Protein AF-A0A969FRZ7-F1 (afdb_monomer_lite)

Secondary structure (DSSP, 8-state):
-EEEETTEEEEE-EE-STT--EEE-TTTS-SHHHHTTEEEEET-B-SBTTBS--B-SEEEE-EEEEEEETTTTEEEEEE--TT--HHHHH--PPBPSSPPPTT-BEEEEE-GGG-S-EEE-B---TTS-SB-BEEEEEEPPTT--SSPEEEE-----TT-TTPEEEETTT-SEEEEEEE-SSSEEEEEHHHHHHHHHTSSSPPPTTTBTPPPPPPPS-EEEEEETTEEEEE-PPPTTEEEEEEEEESSBTTBS-EEEEEESSSEEEE-SPPTT---EEEEEEEES--

Radius of gyration: 23.15 Å; chains: 1; bounding box: 44×52×64 Å

Sequence (287 aa):
MRLIKNGAAHCTGWLASCENHIITNQHCVGSQAELEQIEFQFEFKRPGCGTGTASVELQLQGGTLLDVDAGLDYALIMPALAGHDPQATYGFMQLETRLPDVGELMYIPGHPSGDPKRLSIESTDPNDPGLCDVHSVSEPACTGGPVPDVGYFCDTEGGSSGSPVLSYQTHKVIALHHCAACPNRGVPIVDVLASIEGSPNPLPACSTCAQAPIPQDLVASTPGDNRIFLDWSPVAGAVSYRIYRSSQSCTSGMEFVGTSNTPTYIDDTVAGGITYHYVVTSISALR

pLDDT: mean 91.84, std 8.82, range [40.97, 98.88]

Structure (mmCIF, N/CA/C/O backbone):
data_AF-A0A969FRZ7-F1
#
_entry.id   AF-A0A969FRZ7-F1
#
loop_
_atom_site.group_PDB
_atom_site.id
_atom_site.type_symbol
_atom_site.label_atom_id
_atom_site.label_alt_id
_atom_site.label_comp_id
_atom_site.label_asym_id
_atom_site.label_entity_id
_atom_site.label_seq_id
_atom_site.pdbx_PDB_ins_code
_atom_site.Cartn_x
_atom_site.Cartn_y
_atom_site.Cartn_z
_atom_site.occupancy
_atom_site.B_iso_or_equiv
_atom_site.auth_seq_id
_atom_site.auth_comp_id
_atom_site.auth_asym_id
_atom_site.auth_atom_id
_atom_site.pdbx_PDB_model_num
ATOM 1 N N . MET A 1 1 ? -8.825 3.603 4.386 1.00 96.56 1 MET A N 1
ATOM 2 C CA . MET A 1 1 ? -10.069 3.373 5.150 1.00 96.56 1 MET A CA 1
ATOM 3 C C . MET A 1 1 ? -9.841 3.824 6.582 1.00 96.56 1 MET A C 1
ATOM 5 O O . MET A 1 1 ? -8.700 3.771 7.037 1.00 96.56 1 MET A O 1
ATOM 9 N N . ARG A 1 2 ? -10.890 4.275 7.273 1.00 97.88 2 ARG A N 1
ATOM 10 C CA . ARG A 1 2 ? -10.810 4.685 8.682 1.00 97.88 2 ARG A CA 1
ATOM 11 C C . ARG A 1 2 ? -11.083 3.480 9.573 1.00 97.88 2 ARG A C 1
ATOM 13 O O . ARG A 1 2 ? -12.049 2.766 9.322 1.00 97.88 2 ARG A O 1
ATOM 20 N N . LEU A 1 3 ? -10.265 3.273 10.600 1.00 98.19 3 LEU A N 1
ATOM 21 C CA . LEU A 1 3 ? -10.494 2.257 11.627 1.00 98.19 3 LEU A CA 1
ATOM 22 C C . LEU A 1 3 ? -11.149 2.913 12.840 1.00 98.19 3 LEU A C 1
ATOM 24 O O . LEU A 1 3 ? -10.635 3.891 13.394 1.00 98.19 3 LEU A O 1
ATOM 28 N N . ILE A 1 4 ? -12.272 2.345 13.261 1.00 97.75 4 ILE A N 1
ATOM 29 C CA . ILE A 1 4 ? -12.968 2.692 14.497 1.00 97.75 4 ILE A CA 1
ATOM 30 C C . ILE A 1 4 ? -12.789 1.531 15.474 1.00 97.75 4 ILE A C 1
ATOM 32 O O . ILE A 1 4 ? -13.113 0.399 15.135 1.00 97.75 4 ILE A O 1
ATOM 36 N N . LYS A 1 5 ? -12.306 1.799 16.689 1.00 96.19 5 LYS A N 1
ATOM 37 C CA . LYS A 1 5 ? -12.167 0.807 17.766 1.00 96.19 5 LYS A CA 1
ATOM 38 C C . LYS A 1 5 ? -13.146 1.161 18.874 1.00 96.19 5 LYS A C 1
ATOM 40 O O . LYS A 1 5 ? -13.098 2.274 19.395 1.00 96.19 5 LYS A O 1
ATOM 45 N N . ASN A 1 6 ? -14.051 0.248 19.229 1.00 92.19 6 ASN A N 1
ATOM 46 C CA . ASN A 1 6 ? -15.077 0.489 20.260 1.00 92.19 6 ASN A CA 1
ATOM 47 C C . ASN A 1 6 ? -15.900 1.779 20.034 1.00 92.19 6 ASN A C 1
ATOM 49 O O . ASN A 1 6 ? -16.209 2.508 20.976 1.00 92.19 6 ASN A O 1
ATOM 53 N N . GLY A 1 7 ? -16.220 2.099 18.776 1.00 87.06 7 GLY A N 1
ATOM 54 C CA . GLY A 1 7 ? -16.990 3.297 18.418 1.00 87.06 7 GLY A CA 1
ATOM 55 C C . GLY A 1 7 ? -16.203 4.617 18.413 1.00 87.06 7 GLY A C 1
ATOM 56 O O . GLY A 1 7 ? -16.781 5.652 18.087 1.00 87.06 7 GLY A O 1
ATOM 57 N N . ALA A 1 8 ? -14.902 4.603 18.720 1.00 91.38 8 ALA A N 1
ATOM 58 C CA . ALA A 1 8 ? -14.029 5.774 18.651 1.00 91.38 8 ALA A CA 1
ATOM 59 C C . ALA A 1 8 ? -13.055 5.681 17.469 1.00 91.38 8 ALA A C 1
ATOM 61 O O . ALA A 1 8 ? -12.557 4.601 17.145 1.00 91.38 8 ALA A O 1
ATOM 62 N N . ALA A 1 9 ? -12.766 6.815 16.826 1.00 88.88 9 ALA A N 1
ATOM 63 C CA . ALA A 1 9 ? -11.767 6.848 15.766 1.00 88.88 9 ALA A CA 1
ATOM 64 C C . ALA A 1 9 ? -10.386 6.478 16.311 1.00 88.88 9 ALA A C 1
ATOM 66 O O . ALA A 1 9 ? -9.995 6.951 17.378 1.00 88.88 9 ALA A O 1
ATOM 67 N N . HIS A 1 10 ? -9.685 5.601 15.592 1.00 92.25 10 HIS A N 1
ATOM 68 C CA . HIS A 1 10 ? -8.483 4.959 16.106 1.00 92.25 10 HIS A CA 1
ATOM 69 C C . HIS A 1 10 ? -7.284 5.123 15.175 1.00 92.25 10 HIS A C 1
ATOM 71 O O . HIS A 1 10 ? -6.303 5.742 15.573 1.00 92.25 10 HIS A O 1
ATOM 77 N N . CYS A 1 11 ? -7.374 4.599 13.951 1.00 97.44 11 CYS A N 1
ATOM 78 C CA . CYS A 1 11 ? -6.255 4.518 13.011 1.00 97.44 11 CYS A CA 1
ATOM 79 C C . CYS A 1 11 ? -6.726 4.570 11.550 1.00 97.44 11 CYS A C 1
ATOM 81 O O . CYS A 1 11 ? -7.919 4.705 11.252 1.00 97.44 11 CYS A O 1
ATOM 83 N N . THR A 1 12 ? -5.782 4.415 10.631 1.00 98.44 12 THR A N 1
ATOM 84 C CA . THR A 1 12 ? -5.987 4.250 9.195 1.00 98.44 12 THR A CA 1
ATOM 85 C C . THR A 1 12 ? -5.524 2.859 8.761 1.00 98.44 12 THR A C 1
ATOM 87 O O . THR A 1 12 ? -4.574 2.316 9.302 1.00 98.44 12 THR A O 1
ATOM 90 N N . GLY A 1 13 ? -6.188 2.285 7.761 1.00 98.25 13 GLY A N 1
ATOM 91 C CA . GLY A 1 13 ? -5.741 1.068 7.082 1.00 98.25 13 GLY A CA 1
ATOM 92 C C . GLY A 1 13 ? -6.044 1.134 5.590 1.00 98.25 13 GLY A C 1
ATOM 93 O O . GLY A 1 13 ? -6.704 2.069 5.115 1.00 98.25 13 GLY A O 1
ATOM 94 N N . TRP A 1 14 ? -5.590 0.156 4.823 1.00 98.69 14 TRP A N 1
ATOM 95 C CA . TRP A 1 14 ? -5.746 0.157 3.366 1.00 98.69 14 TRP A CA 1
ATOM 96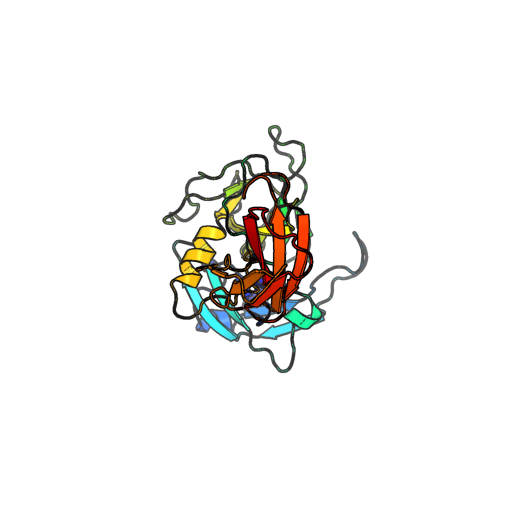 C C . TRP A 1 14 ? -5.765 -1.262 2.798 1.00 98.69 14 TRP A C 1
ATOM 98 O O . TRP A 1 14 ? -5.233 -2.183 3.407 1.00 98.69 14 TRP A O 1
ATOM 108 N N . LEU A 1 15 ? -6.433 -1.435 1.652 1.00 98.50 15 LEU A N 1
ATOM 109 C CA . LEU A 1 15 ? -6.462 -2.708 0.930 1.00 98.50 15 LEU A CA 1
ATOM 110 C C . LEU A 1 15 ? -5.133 -2.893 0.203 1.00 98.50 15 LEU A C 1
ATOM 112 O O . LEU A 1 15 ? -4.757 -2.036 -0.594 1.00 98.50 15 LEU A O 1
ATOM 116 N N . ALA A 1 16 ? -4.467 -4.011 0.453 1.00 97.62 16 ALA A N 1
ATOM 117 C CA . ALA A 1 16 ? -3.124 -4.323 -0.018 1.00 97.62 16 ALA A CA 1
ATOM 118 C C . ALA A 1 16 ? -3.087 -5.377 -1.133 1.00 97.62 16 ALA A C 1
ATOM 120 O O . ALA A 1 16 ? -2.012 -5.762 -1.581 1.00 97.62 16 ALA A O 1
ATOM 121 N N . SER A 1 17 ? -4.236 -5.909 -1.562 1.00 94.62 17 SER A N 1
ATOM 122 C CA . SER A 1 17 ? -4.280 -6.979 -2.564 1.00 94.62 17 SER A CA 1
ATOM 123 C C . SER A 1 17 ? -5.618 -7.083 -3.294 1.00 94.62 17 SER A C 1
ATOM 125 O O . SER A 1 17 ? -6.652 -6.629 -2.801 1.00 94.62 17 SER A O 1
ATOM 127 N N . CYS A 1 18 ? -5.595 -7.822 -4.401 1.00 87.88 18 CYS A N 1
ATOM 128 C CA . CYS A 1 18 ? -6.764 -8.314 -5.128 1.00 87.88 18 CYS A CA 1
ATOM 129 C C . CYS A 1 18 ? -7.578 -9.383 -4.371 1.00 87.88 18 CYS A C 1
ATOM 131 O O . CYS A 1 18 ? -8.589 -9.855 -4.879 1.00 87.88 18 CYS A O 1
ATOM 133 N N . GLU A 1 19 ? -7.169 -9.758 -3.158 1.00 93.00 19 GLU A N 1
ATOM 134 C CA . GLU A 1 19 ? -7.862 -10.729 -2.302 1.00 93.00 19 GLU A CA 1
ATOM 135 C C . GLU A 1 19 ? -8.405 -10.084 -1.017 1.00 93.00 19 GLU A C 1
ATOM 137 O O . GLU A 1 19 ? -8.730 -10.775 -0.063 1.00 93.00 19 GLU A O 1
ATOM 142 N N . ASN A 1 20 ? -8.532 -8.753 -0.983 1.00 96.88 20 ASN A N 1
ATOM 143 C CA . ASN A 1 20 ? -9.065 -7.981 0.149 1.00 96.88 20 ASN A CA 1
ATOM 144 C C . ASN A 1 20 ? -8.203 -7.938 1.422 1.00 96.88 20 ASN A C 1
ATOM 146 O O . ASN A 1 20 ? -8.667 -7.422 2.438 1.00 96.88 20 ASN A O 1
ATOM 150 N N . HIS A 1 21 ? -6.946 -8.388 1.375 1.00 98.62 21 HIS A N 1
ATOM 151 C CA . HIS A 1 21 ? -6.000 -8.175 2.476 1.00 98.62 21 HIS A CA 1
ATOM 152 C C . HIS A 1 21 ? -5.928 -6.695 2.876 1.00 98.62 21 HIS A C 1
ATOM 154 O O . HIS A 1 21 ? -5.847 -5.824 2.009 1.00 98.62 21 HIS A O 1
ATOM 160 N N . ILE A 1 22 ? -5.925 -6.422 4.177 1.00 98.81 22 ILE A N 1
ATOM 161 C CA . ILE A 1 22 ? -5.779 -5.095 4.774 1.00 98.81 22 ILE A CA 1
ATOM 162 C C . ILE A 1 22 ? -4.446 -5.019 5.510 1.00 98.81 22 ILE A C 1
ATOM 164 O O . ILE A 1 22 ? -4.104 -5.934 6.258 1.00 98.81 22 ILE A O 1
ATOM 168 N N . ILE A 1 23 ? -3.745 -3.897 5.353 1.00 98.81 23 ILE A N 1
ATOM 169 C CA . ILE A 1 23 ? -2.594 -3.529 6.185 1.00 98.81 23 ILE A CA 1
ATOM 170 C C . ILE A 1 23 ? -2.945 -2.301 7.040 1.00 98.81 23 ILE A C 1
ATOM 172 O O . ILE A 1 23 ? -3.615 -1.367 6.585 1.00 98.81 23 ILE A O 1
ATOM 176 N N . THR A 1 24 ? -2.500 -2.329 8.297 1.00 98.69 24 THR A N 1
ATOM 177 C CA . THR A 1 24 ? -2.515 -1.238 9.291 1.00 98.69 24 THR A CA 1
ATOM 178 C C . THR A 1 24 ? -1.328 -1.428 10.247 1.00 98.69 24 THR A C 1
ATOM 180 O O . THR A 1 24 ? -0.587 -2.400 10.103 1.00 98.69 24 THR A O 1
ATOM 183 N N . ASN A 1 25 ? -1.137 -0.549 11.236 1.00 97.94 25 ASN A N 1
ATOM 184 C CA . ASN A 1 25 ? -0.124 -0.782 12.266 1.00 97.94 25 ASN A CA 1
ATOM 185 C C . ASN A 1 25 ? -0.505 -1.851 13.298 1.00 97.94 25 ASN A C 1
ATOM 187 O O . ASN A 1 25 ? -1.682 -1.999 13.651 1.00 97.94 25 ASN A O 1
ATOM 191 N N . GLN A 1 26 ? 0.512 -2.508 13.859 1.00 97.38 26 GLN A N 1
ATOM 192 C CA . GLN A 1 26 ? 0.368 -3.438 14.980 1.00 97.38 26 GLN A CA 1
ATOM 193 C C . GLN A 1 26 ? -0.177 -2.734 16.223 1.00 97.38 26 GLN A C 1
ATOM 195 O O . GLN A 1 26 ? -1.074 -3.261 16.875 1.00 97.38 26 GLN A O 1
ATOM 200 N N . HIS A 1 27 ? 0.285 -1.524 16.536 1.00 95.31 27 HIS A N 1
ATOM 201 C CA . HIS A 1 27 ? -0.219 -0.791 17.701 1.00 95.31 27 HIS A CA 1
ATOM 202 C C . HIS A 1 27 ? -1.697 -0.368 17.573 1.00 95.31 27 HIS A C 1
ATOM 204 O O . HIS A 1 27 ? -2.324 -0.001 18.569 1.00 95.31 27 HIS A O 1
ATOM 210 N N . CYS A 1 28 ? -2.265 -0.420 16.363 1.00 96.75 28 CYS A N 1
ATOM 211 C CA . CYS A 1 28 ? -3.696 -0.231 16.126 1.00 96.75 28 CYS A CA 1
ATOM 212 C C . CYS A 1 28 ? -4.482 -1.536 16.325 1.00 96.75 28 CYS A C 1
ATOM 214 O O . CYS A 1 28 ? -5.573 -1.545 16.908 1.00 96.75 28 CYS A O 1
ATOM 216 N N . VAL A 1 29 ? -3.932 -2.644 15.817 1.00 98.12 29 VAL A N 1
ATOM 217 C CA . VAL A 1 29 ? -4.535 -3.980 15.864 1.00 98.12 29 VAL A CA 1
ATOM 218 C C . VAL A 1 29 ? -3.456 -5.009 16.191 1.00 98.12 29 VAL A C 1
ATOM 220 O O . VAL A 1 29 ? -2.837 -5.589 15.305 1.00 98.12 29 VAL A O 1
ATOM 223 N N . GLY A 1 30 ? -3.231 -5.249 17.480 1.00 97.56 30 GLY A N 1
ATOM 224 C CA . GLY A 1 30 ? -2.151 -6.106 17.962 1.00 97.56 30 GLY A CA 1
ATOM 225 C C . GLY A 1 30 ? -2.569 -7.546 18.241 1.00 97.56 30 GLY A C 1
ATOM 226 O O . GLY A 1 30 ? -1.722 -8.384 18.543 1.00 97.56 30 GLY A O 1
ATOM 227 N N . SER A 1 31 ? -3.868 -7.851 18.194 1.00 98.44 31 SER A N 1
ATOM 228 C CA . SER A 1 31 ? -4.386 -9.195 18.450 1.00 98.44 31 SER A CA 1
ATOM 229 C C . SER A 1 31 ? -5.740 -9.436 17.787 1.00 98.44 31 SER A C 1
ATOM 231 O O . SER A 1 31 ? -6.469 -8.499 17.459 1.00 98.44 31 SER A O 1
ATOM 233 N N . GLN A 1 32 ? -6.114 -10.710 17.656 1.00 98.44 32 GLN A N 1
ATOM 234 C CA . GLN A 1 32 ? -7.424 -11.113 17.142 1.00 98.44 32 GLN A CA 1
ATOM 235 C C . GLN A 1 32 ? -8.584 -10.521 17.966 1.00 98.44 32 GLN A C 1
ATOM 237 O O . GLN A 1 32 ? -9.561 -10.046 17.398 1.00 98.44 32 GLN A O 1
ATOM 242 N N . ALA A 1 33 ? -8.457 -10.485 19.297 1.00 98.06 33 ALA A N 1
ATOM 243 C CA . ALA A 1 33 ? -9.480 -9.908 20.173 1.00 98.06 33 ALA A CA 1
ATOM 244 C C . ALA A 1 33 ? -9.649 -8.395 19.956 1.00 98.06 33 ALA A C 1
ATOM 246 O O . ALA A 1 33 ? -10.753 -7.868 20.070 1.00 98.06 33 ALA A O 1
ATOM 247 N N . GLU A 1 34 ? -8.565 -7.685 19.629 1.00 97.88 34 GLU A N 1
ATOM 248 C CA . GLU A 1 34 ? -8.658 -6.275 19.254 1.00 97.88 34 GLU A CA 1
ATOM 249 C C . GLU A 1 34 ? -9.295 -6.097 17.882 1.00 97.88 34 GLU A C 1
ATOM 251 O O . GLU A 1 34 ? -10.152 -5.228 17.745 1.00 97.88 34 GLU A O 1
ATOM 256 N N . LEU A 1 35 ? -8.932 -6.932 16.901 1.00 98.44 35 LEU A N 1
ATOM 257 C CA . LEU A 1 35 ? -9.524 -6.916 15.562 1.00 98.44 35 LEU A CA 1
ATOM 258 C C . LEU A 1 35 ? -11.047 -7.080 15.612 1.00 98.44 35 LEU A C 1
ATOM 260 O O . LEU A 1 35 ? -11.760 -6.391 14.891 1.00 98.44 35 LEU A O 1
ATOM 264 N N . GLU A 1 36 ? -11.567 -7.936 16.489 1.00 97.75 36 GLU A N 1
ATOM 265 C CA . GLU A 1 36 ? -13.015 -8.116 16.671 1.00 97.75 36 GLU A CA 1
ATOM 266 C C . GLU A 1 36 ? -13.743 -6.822 17.076 1.00 97.75 36 GLU A C 1
ATOM 268 O O . GLU A 1 36 ? -14.933 -6.676 16.796 1.00 97.75 36 GLU A O 1
ATOM 273 N N . GLN A 1 37 ? -13.035 -5.859 17.674 1.00 97.31 37 GLN A N 1
ATOM 274 C CA . GLN A 1 37 ? -13.561 -4.543 18.049 1.00 97.31 37 GLN A CA 1
ATOM 275 C C . GLN A 1 37 ? -13.367 -3.465 16.969 1.00 97.31 37 GLN A C 1
ATOM 277 O O . GLN A 1 37 ? -13.765 -2.315 17.186 1.00 97.31 37 GLN A O 1
ATOM 282 N N . ILE A 1 38 ? -12.746 -3.805 15.834 1.00 98.31 38 ILE A N 1
ATOM 283 C CA . ILE A 1 38 ? -12.458 -2.871 14.744 1.00 98.31 38 ILE A CA 1
ATOM 284 C C . ILE A 1 38 ? -13.582 -2.866 13.714 1.00 98.31 38 ILE A C 1
ATOM 286 O O . ILE A 1 38 ? -13.916 -3.893 13.125 1.00 98.31 38 ILE A O 1
ATOM 290 N N . GLU A 1 39 ? -14.094 -1.673 13.438 1.00 98.12 39 GLU A N 1
ATOM 291 C CA . GLU A 1 39 ? -14.902 -1.385 12.260 1.00 98.12 39 GLU A CA 1
ATOM 292 C C . GLU A 1 39 ? -14.034 -0.689 11.200 1.00 98.12 39 GLU A C 1
ATOM 294 O O . GLU A 1 39 ? -13.403 0.343 11.455 1.00 98.12 39 GLU A O 1
ATOM 299 N N . PHE A 1 40 ? -14.025 -1.247 9.993 1.00 98.25 40 PHE A N 1
ATOM 300 C CA . PHE A 1 40 ? -13.398 -0.685 8.805 1.00 98.25 40 PHE A CA 1
ATOM 301 C C . PHE A 1 40 ? -14.410 0.157 8.036 1.00 98.25 40 PHE A C 1
ATOM 303 O O . PHE A 1 40 ? -15.358 -0.373 7.456 1.00 98.25 40 PHE A O 1
ATOM 310 N N . GLN A 1 41 ? -14.187 1.466 7.988 1.00 98.12 41 GLN A N 1
ATOM 311 C CA . GLN A 1 41 ? -15.028 2.402 7.251 1.00 98.12 41 GLN A CA 1
ATOM 312 C C . GLN A 1 41 ? -14.376 2.803 5.929 1.00 98.12 41 GLN A C 1
ATOM 314 O O . GLN A 1 41 ? -13.414 3.586 5.876 1.00 98.12 41 GLN A O 1
ATOM 319 N N . PHE A 1 42 ? -14.919 2.267 4.844 1.00 97.69 42 PHE A N 1
ATOM 320 C CA . PHE A 1 42 ? -14.494 2.548 3.481 1.00 97.69 42 PHE A CA 1
ATOM 321 C C . PHE A 1 42 ? -15.118 3.843 2.973 1.00 97.69 42 PHE A C 1
ATOM 323 O O . PHE A 1 42 ? -16.259 4.186 3.292 1.00 97.69 42 PHE A O 1
ATOM 330 N N . GLU A 1 43 ? -14.322 4.576 2.193 1.00 94.94 43 GLU A N 1
ATOM 331 C CA . GLU A 1 43 ? -14.701 5.856 1.596 1.00 94.94 43 GLU A CA 1
ATOM 332 C C . GLU A 1 43 ? -15.313 6.871 2.572 1.00 94.94 43 GLU A C 1
ATOM 334 O O . GLU A 1 43 ? -16.134 7.692 2.180 1.00 94.94 43 GLU A O 1
ATOM 339 N N . PHE A 1 44 ? -14.844 6.893 3.829 1.00 96.06 44 PHE A N 1
ATOM 340 C CA . PHE A 1 44 ? -15.162 7.979 4.754 1.00 96.06 44 PHE A CA 1
ATOM 341 C C . PHE A 1 44 ? -14.519 9.299 4.300 1.00 96.06 44 PHE A C 1
ATOM 343 O O . PHE A 1 44 ? -13.396 9.633 4.682 1.00 96.06 44 PHE A O 1
ATOM 350 N N . LYS A 1 45 ? -15.205 10.043 3.434 1.00 93.75 45 LYS A N 1
ATOM 351 C CA . LYS A 1 45 ? -14.703 11.267 2.788 1.00 93.75 45 LYS A CA 1
ATOM 352 C C . LYS A 1 45 ? -15.821 12.287 2.603 1.00 93.75 45 LYS A C 1
ATOM 354 O O . LYS A 1 45 ? -17.001 11.953 2.674 1.00 93.75 45 LYS A O 1
ATOM 359 N N . ARG A 1 46 ? -15.445 13.543 2.352 1.00 93.44 46 ARG A N 1
ATOM 360 C CA . ARG A 1 46 ? -16.384 14.585 1.912 1.00 93.44 46 ARG A CA 1
ATOM 361 C C . ARG A 1 46 ? -16.654 14.451 0.407 1.00 93.44 46 ARG A C 1
ATOM 363 O O . ARG A 1 46 ? -15.743 14.062 -0.322 1.00 93.44 46 ARG A O 1
ATOM 370 N N . PRO A 1 47 ? -17.858 14.807 -0.073 1.00 91.50 47 PRO A N 1
ATOM 371 C CA . PRO A 1 47 ? -18.197 14.720 -1.494 1.00 91.50 47 PRO A CA 1
ATOM 372 C C . PRO A 1 47 ? -17.481 15.771 -2.358 1.00 91.50 47 PRO A C 1
ATOM 374 O O . PRO A 1 47 ? -17.410 15.609 -3.573 1.00 91.50 47 PRO A O 1
ATOM 377 N N . GLY A 1 48 ? -16.948 16.840 -1.757 1.00 86.69 48 GLY A N 1
ATOM 378 C CA . GLY A 1 48 ? -16.166 17.856 -2.456 1.00 86.69 48 GLY A CA 1
ATOM 379 C C . GLY A 1 48 ? -15.131 18.522 -1.553 1.00 86.69 48 GLY A C 1
ATOM 380 O O . GLY A 1 48 ? -15.202 18.447 -0.323 1.00 86.69 48 GLY A O 1
ATOM 381 N N . CYS A 1 49 ? -14.160 19.201 -2.166 1.00 85.06 49 CYS A N 1
ATOM 382 C CA . CYS A 1 49 ? -13.124 19.940 -1.447 1.00 85.06 49 CYS A CA 1
ATOM 383 C C . CYS A 1 49 ? -13.764 21.016 -0.560 1.00 85.06 49 CYS A C 1
ATOM 385 O O . CYS A 1 49 ? -14.453 21.905 -1.057 1.00 85.06 49 CYS A O 1
ATOM 387 N N . GLY A 1 50 ? -13.586 20.907 0.759 1.00 79.56 50 GLY A N 1
ATOM 388 C CA . GLY A 1 50 ? -14.131 21.856 1.737 1.00 79.56 50 GLY A CA 1
ATOM 389 C C . GLY A 1 50 ? -15.664 21.927 1.811 1.00 79.56 50 GLY A C 1
ATOM 390 O O . GLY A 1 50 ? -16.190 22.811 2.481 1.00 79.56 50 GLY A O 1
ATOM 391 N N . THR A 1 51 ? -16.395 21.028 1.143 1.00 87.06 51 THR A N 1
ATOM 392 C CA . THR A 1 51 ? -17.858 21.111 1.011 1.00 87.06 51 THR A CA 1
ATOM 393 C C . THR A 1 51 ? -18.548 19.786 1.326 1.00 87.06 51 THR A C 1
ATOM 395 O O . THR A 1 51 ? -17.991 18.702 1.161 1.00 87.06 51 THR A O 1
ATOM 398 N N . GLY A 1 52 ? -19.791 19.883 1.801 1.00 89.31 52 GLY A N 1
ATOM 399 C CA . GLY A 1 52 ? -20.618 18.732 2.156 1.00 89.31 52 GLY A CA 1
ATOM 400 C C . GLY A 1 52 ? -20.220 18.030 3.459 1.00 89.31 52 GLY A C 1
ATOM 401 O O . GLY A 1 52 ? -19.185 18.303 4.078 1.00 89.31 52 GLY A O 1
ATOM 402 N N . THR A 1 53 ? -21.089 17.115 3.881 1.00 93.00 53 THR A N 1
ATOM 403 C CA . THR A 1 53 ? -20.898 16.265 5.061 1.00 93.00 53 THR A CA 1
ATOM 404 C C . THR A 1 53 ? -20.245 14.961 4.637 1.00 93.00 53 THR A C 1
ATOM 406 O O . THR A 1 53 ? -20.617 14.394 3.614 1.00 93.00 53 THR A O 1
ATOM 409 N N . ALA A 1 54 ? -19.263 14.495 5.406 1.00 93.81 54 ALA A N 1
ATOM 410 C CA . ALA A 1 54 ? -18.638 13.215 5.126 1.00 93.81 54 ALA A CA 1
ATOM 411 C C . ALA A 1 54 ? -19.584 12.049 5.423 1.00 93.81 54 ALA A C 1
ATOM 413 O O . ALA A 1 54 ? -20.368 12.098 6.372 1.00 93.81 54 ALA A O 1
ATOM 414 N N . SER A 1 55 ? -19.476 11.000 4.622 1.00 94.88 55 SER A N 1
ATOM 415 C CA . SER A 1 55 ? -20.288 9.789 4.719 1.00 94.88 55 SER A CA 1
ATOM 416 C C . SER A 1 55 ? -19.403 8.563 4.604 1.00 94.88 55 SER A C 1
ATOM 418 O O . SER A 1 55 ? -18.319 8.647 4.038 1.00 94.88 55 SER A O 1
ATOM 420 N N . VAL A 1 56 ? -19.871 7.438 5.133 1.00 96.38 56 VAL A N 1
ATOM 421 C CA . VAL A 1 56 ? -19.245 6.125 4.955 1.00 96.38 56 VAL A CA 1
ATOM 422 C C . VAL A 1 56 ? -20.014 5.380 3.869 1.00 96.38 56 VAL A C 1
ATOM 424 O O . VAL A 1 56 ? -21.244 5.389 3.894 1.00 96.38 56 VAL A O 1
ATOM 427 N N . GLU A 1 57 ? -19.311 4.759 2.922 1.00 96.38 57 GLU A N 1
ATOM 428 C CA . GLU A 1 57 ? -19.958 3.977 1.857 1.00 96.38 57 GLU A CA 1
ATOM 429 C C . GLU A 1 57 ? -20.119 2.502 2.242 1.00 96.38 57 GLU A C 1
ATOM 431 O O . GLU A 1 57 ? -21.147 1.898 1.947 1.00 96.38 57 GLU A O 1
ATOM 436 N N . LEU A 1 58 ? -19.126 1.933 2.931 1.00 97.44 58 LEU A N 1
ATOM 437 C CA . LEU A 1 58 ? -19.149 0.552 3.406 1.00 97.44 58 LEU A CA 1
ATOM 438 C C . LEU A 1 58 ? -18.512 0.448 4.794 1.00 97.44 58 LEU A C 1
ATOM 440 O O . LEU A 1 58 ? -17.483 1.068 5.068 1.00 97.44 58 LEU A O 1
ATOM 444 N N . GLN A 1 59 ? -19.127 -0.368 5.648 1.00 97.31 59 GLN A N 1
ATOM 445 C CA . GLN A 1 59 ? -18.643 -0.719 6.979 1.00 97.31 59 GLN A CA 1
ATOM 446 C C . GLN A 1 59 ? -18.477 -2.235 7.057 1.00 97.31 59 GLN A C 1
ATOM 448 O O . GLN A 1 59 ? -19.430 -2.967 6.791 1.00 97.31 59 GLN A O 1
ATOM 453 N N . LEU A 1 60 ? -17.286 -2.700 7.425 1.00 97.88 60 LEU A N 1
ATOM 454 C CA . LEU A 1 60 ? -17.018 -4.106 7.737 1.00 97.88 60 LEU A CA 1
ATOM 455 C C . LEU A 1 60 ? -16.529 -4.215 9.181 1.00 97.88 60 LEU A C 1
ATOM 457 O O . LEU A 1 60 ? -15.797 -3.345 9.640 1.00 97.88 60 LEU A O 1
ATOM 461 N N . GLN A 1 61 ? -16.909 -5.278 9.888 1.00 97.44 61 GLN A N 1
ATOM 462 C CA . GLN A 1 61 ? -16.533 -5.491 11.287 1.00 97.44 61 GLN A CA 1
ATOM 463 C C . GLN A 1 61 ? -15.591 -6.687 11.410 1.00 97.44 61 GLN A C 1
ATOM 465 O O . GLN A 1 61 ? -15.949 -7.797 11.018 1.00 97.44 61 GLN A O 1
ATOM 470 N N . GLY A 1 62 ? -14.427 -6.471 12.020 1.00 97.44 62 GLY A N 1
ATOM 471 C CA . GLY A 1 62 ? -13.462 -7.517 12.340 1.00 97.44 62 GLY A CA 1
ATOM 472 C C . GLY A 1 62 ? -13.017 -8.354 11.140 1.00 97.44 62 GLY A C 1
ATOM 473 O O . GLY A 1 62 ? -12.977 -7.893 9.998 1.00 97.44 62 GLY A O 1
ATOM 474 N N . GLY A 1 63 ? -12.639 -9.600 11.409 1.00 98.06 63 GLY A N 1
ATOM 475 C CA . GLY A 1 63 ? -12.062 -10.497 10.416 1.00 98.06 63 GLY A CA 1
ATOM 476 C C . GLY A 1 63 ? -11.094 -11.481 11.052 1.00 98.06 63 GLY A C 1
ATOM 477 O O . GLY A 1 63 ? -11.239 -11.842 12.220 1.00 98.06 63 GLY A O 1
ATOM 478 N N . THR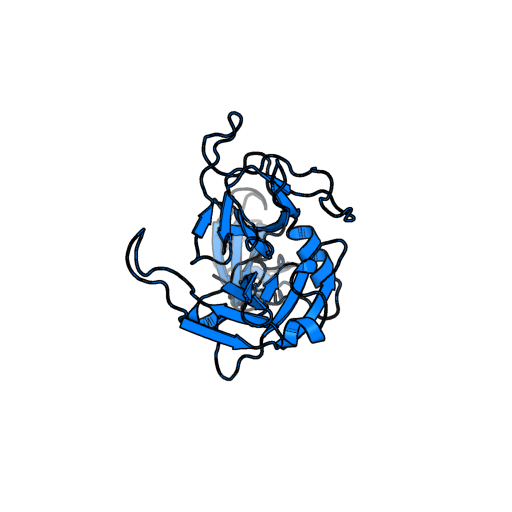 A 1 64 ? -10.088 -11.885 10.292 1.00 98.69 64 THR A N 1
ATOM 479 C CA . THR A 1 64 ? -8.997 -12.746 10.743 1.00 98.69 64 THR A CA 1
ATOM 480 C C . THR A 1 64 ? -7.690 -11.971 10.710 1.00 98.69 64 THR A C 1
ATOM 482 O O . THR A 1 64 ? -7.322 -11.417 9.675 1.00 98.69 64 THR A O 1
ATOM 485 N N . LEU A 1 65 ? -6.985 -11.942 11.837 1.00 98.75 65 LEU A N 1
ATOM 486 C CA . LEU A 1 65 ? -5.617 -11.449 11.910 1.00 98.75 65 LEU A CA 1
ATOM 487 C C . LEU A 1 65 ? -4.699 -12.543 11.357 1.00 98.75 65 LEU A C 1
ATOM 489 O O . LEU A 1 65 ? -4.579 -13.612 11.954 1.00 98.75 65 LEU A O 1
ATOM 493 N N . LEU A 1 66 ? -4.120 -12.294 10.186 1.00 98.56 66 LEU A N 1
ATOM 494 C CA . LEU A 1 66 ? -3.270 -13.249 9.479 1.00 98.56 66 LEU A CA 1
ATOM 495 C C . LEU A 1 66 ? -1.830 -13.181 9.971 1.00 98.56 66 LEU A C 1
ATOM 497 O O . LEU A 1 66 ? -1.178 -14.213 10.110 1.00 98.56 66 LEU A O 1
ATOM 501 N N . ASP A 1 67 ? -1.348 -11.967 10.221 1.00 98.19 67 ASP A N 1
ATOM 502 C CA . ASP A 1 67 ? 0.009 -11.734 10.689 1.00 98.19 67 ASP A CA 1
ATOM 503 C C . ASP A 1 67 ? 0.097 -10.446 11.502 1.00 98.19 67 ASP A C 1
ATOM 505 O O . ASP A 1 67 ? -0.713 -9.527 11.328 1.00 98.19 67 ASP A O 1
ATOM 509 N N . VAL A 1 68 ? 1.067 -10.391 12.407 1.00 97.75 68 VAL A N 1
ATOM 510 C CA . VAL A 1 68 ? 1.300 -9.237 13.267 1.00 97.75 68 VAL A CA 1
ATOM 511 C C . VAL A 1 68 ? 2.749 -9.205 13.738 1.00 97.75 68 VAL A C 1
ATOM 513 O O . VAL A 1 68 ? 3.245 -10.161 14.333 1.00 97.75 68 VAL A O 1
ATOM 516 N N . ASP A 1 69 ? 3.415 -8.076 13.526 1.00 97.38 69 ASP A N 1
ATOM 517 C CA . ASP A 1 69 ? 4.813 -7.885 13.905 1.00 97.38 69 ASP A CA 1
ATOM 518 C C . ASP A 1 69 ? 4.959 -6.577 14.685 1.00 97.38 69 ASP A C 1
ATOM 520 O O . ASP A 1 69 ? 4.666 -5.495 14.180 1.00 97.38 69 ASP A O 1
ATOM 524 N N . ALA A 1 70 ? 5.401 -6.678 15.939 1.00 95.38 70 ALA A N 1
ATOM 525 C CA . ALA A 1 70 ? 5.609 -5.519 16.803 1.00 95.38 70 ALA A CA 1
ATOM 526 C C . ALA A 1 70 ? 6.923 -4.773 16.506 1.00 95.38 70 ALA A C 1
ATOM 528 O O . ALA A 1 70 ? 7.043 -3.596 16.835 1.00 95.38 70 ALA A O 1
ATOM 529 N N . GLY A 1 71 ? 7.914 -5.440 15.909 1.00 94.88 71 GLY A N 1
ATOM 530 C CA . GLY A 1 71 ? 9.180 -4.825 15.514 1.00 94.88 71 GLY A CA 1
ATOM 531 C C . GLY A 1 71 ? 9.041 -3.988 14.244 1.00 94.88 71 GLY A C 1
ATOM 532 O O . GLY A 1 71 ? 9.641 -2.922 14.153 1.00 94.88 71 GLY A O 1
ATOM 533 N N . LEU A 1 72 ? 8.227 -4.450 13.294 1.00 96.75 72 LEU A N 1
ATOM 534 C CA . LEU A 1 72 ? 7.889 -3.735 12.055 1.00 96.75 72 LEU A CA 1
ATOM 535 C C . LEU A 1 72 ? 6.555 -2.974 12.138 1.00 96.75 72 LEU A C 1
ATOM 537 O O . LEU A 1 72 ? 6.091 -2.428 11.140 1.00 96.75 72 LEU A O 1
ATOM 541 N N . ASP A 1 73 ? 5.936 -2.972 13.319 1.00 97.38 73 ASP A N 1
ATOM 542 C CA . ASP A 1 73 ? 4.667 -2.323 13.646 1.00 97.38 73 ASP A CA 1
ATOM 543 C C . ASP A 1 73 ? 3.582 -2.475 12.565 1.00 97.38 73 ASP A C 1
ATOM 545 O O . ASP A 1 73 ? 2.920 -1.505 12.198 1.00 97.38 73 ASP A O 1
ATOM 549 N N . TYR A 1 74 ? 3.363 -3.686 12.049 1.00 98.25 74 TYR A N 1
ATOM 550 C CA . TYR A 1 74 ? 2.294 -3.956 11.082 1.00 98.25 74 TYR A CA 1
ATOM 551 C C . TYR A 1 74 ? 1.348 -5.063 11.549 1.00 98.25 74 TYR A C 1
ATOM 553 O O . TYR A 1 74 ? 1.713 -5.964 12.304 1.00 98.25 74 TYR A O 1
ATOM 561 N N . ALA A 1 75 ? 0.118 -4.994 11.053 1.00 98.69 75 ALA A N 1
ATOM 562 C CA . ALA A 1 75 ? -0.877 -6.047 11.147 1.00 98.69 75 ALA A CA 1
ATOM 563 C C . ALA A 1 75 ? -1.453 -6.323 9.755 1.00 98.69 75 ALA A C 1
ATOM 565 O O . ALA A 1 75 ? -1.897 -5.397 9.065 1.00 98.69 75 ALA A O 1
ATOM 566 N N . LEU A 1 76 ? -1.453 -7.596 9.362 1.00 98.88 76 LEU A N 1
ATOM 567 C CA . LEU A 1 76 ? -2.057 -8.093 8.131 1.00 98.88 76 LEU A CA 1
ATOM 568 C C . LEU A 1 76 ? -3.383 -8.774 8.462 1.00 98.88 76 LEU A C 1
ATOM 570 O O . LEU A 1 76 ? -3.448 -9.699 9.273 1.00 98.88 76 LEU A O 1
ATOM 574 N N . ILE A 1 77 ? -4.457 -8.316 7.832 1.00 98.88 77 ILE A N 1
ATOM 575 C CA . ILE A 1 77 ? -5.823 -8.695 8.190 1.00 98.88 77 ILE A CA 1
ATOM 576 C C . ILE A 1 77 ? -6.578 -9.156 6.946 1.00 98.88 77 ILE A C 1
ATOM 578 O O . ILE A 1 77 ? -6.525 -8.510 5.904 1.00 98.88 77 ILE A O 1
ATOM 582 N N . MET A 1 78 ? -7.356 -10.227 7.080 1.00 98.56 78 MET A N 1
ATOM 583 C CA . MET A 1 78 ? -8.442 -10.548 6.156 1.00 98.56 78 MET A CA 1
ATOM 584 C C . MET A 1 78 ? -9.767 -10.073 6.768 1.00 98.56 78 MET A C 1
ATOM 586 O O . MET A 1 78 ? -10.188 -10.642 7.778 1.00 98.56 78 MET A O 1
ATOM 590 N N . PRO A 1 79 ? -10.438 -9.039 6.230 1.00 98.31 79 PRO A N 1
ATOM 591 C CA . PRO A 1 79 ? -11.685 -8.547 6.806 1.00 98.31 79 PRO A CA 1
ATOM 592 C C . PRO A 1 79 ? -12.819 -9.566 6.655 1.00 98.31 79 PRO A C 1
ATOM 594 O O . PRO A 1 79 ? -12.888 -10.312 5.676 1.00 98.31 79 PRO A O 1
ATOM 597 N N . ALA A 1 80 ? -13.774 -9.553 7.585 1.00 98.25 80 ALA A N 1
ATOM 598 C CA . ALA A 1 80 ? -15.027 -10.276 7.391 1.00 98.25 80 ALA A CA 1
ATOM 599 C C . ALA A 1 80 ? -15.850 -9.582 6.291 1.00 98.25 80 ALA A C 1
ATOM 601 O O . ALA A 1 80 ? -16.446 -8.530 6.509 1.00 98.25 80 ALA A O 1
ATOM 602 N N . LEU A 1 81 ? -15.879 -10.177 5.097 1.00 96.75 81 LEU A N 1
ATOM 603 C CA . LEU A 1 81 ? -16.413 -9.531 3.893 1.00 96.75 81 LEU A CA 1
ATOM 604 C C . LEU A 1 81 ? -17.933 -9.330 3.887 1.00 96.75 81 LEU A C 1
ATOM 606 O O . LEU A 1 81 ? -18.424 -8.474 3.160 1.00 96.75 81 LEU A O 1
ATOM 610 N N . ALA A 1 82 ? -18.691 -10.118 4.655 1.00 95.12 82 ALA A N 1
ATOM 611 C CA . ALA A 1 82 ? -20.153 -10.015 4.746 1.00 95.12 82 ALA A CA 1
ATOM 612 C C . ALA A 1 82 ? -20.884 -9.961 3.377 1.00 95.12 82 ALA A C 1
ATOM 614 O O . ALA A 1 82 ? -21.927 -9.327 3.246 1.00 95.12 82 ALA A O 1
ATOM 615 N N . GLY A 1 83 ? -20.344 -10.636 2.353 1.00 94.81 83 GLY A N 1
ATOM 616 C CA . GLY A 1 83 ? -20.898 -10.652 0.991 1.00 94.81 83 GLY A CA 1
ATOM 617 C C . GLY A 1 83 ? -20.471 -9.482 0.093 1.00 94.81 83 GLY A C 1
ATOM 618 O O . GLY A 1 83 ? -20.933 -9.401 -1.042 1.00 94.81 83 GLY A O 1
ATOM 619 N N . HIS A 1 84 ? -19.592 -8.601 0.569 1.00 96.44 84 HIS A N 1
ATOM 620 C CA . HIS A 1 84 ? -18.998 -7.513 -0.206 1.00 96.44 84 HIS A CA 1
ATOM 621 C C . HIS A 1 84 ? -17.642 -7.908 -0.805 1.00 96.44 84 HIS A C 1
ATOM 623 O O . HIS A 1 84 ? -16.950 -8.776 -0.280 1.00 96.44 84 HIS A O 1
ATOM 629 N N . ASP A 1 85 ? -17.236 -7.214 -1.872 1.00 94.94 85 ASP A N 1
ATOM 630 C CA . ASP A 1 85 ? -15.891 -7.312 -2.453 1.00 94.94 85 ASP A CA 1
ATOM 631 C C . ASP A 1 85 ? -15.255 -5.909 -2.575 1.00 94.94 85 ASP A C 1
ATOM 633 O O . ASP A 1 85 ? -15.331 -5.261 -3.630 1.00 94.94 85 ASP A O 1
ATOM 637 N N . PRO A 1 86 ? -14.704 -5.373 -1.466 1.00 95.00 86 PRO A N 1
ATOM 638 C CA . PRO A 1 86 ? -14.138 -4.029 -1.420 1.00 95.00 86 PRO A CA 1
ATOM 639 C C . PRO A 1 86 ? -13.032 -3.784 -2.446 1.00 95.00 86 PRO A C 1
ATOM 641 O O . PRO A 1 86 ? -13.026 -2.719 -3.054 1.00 95.00 86 PRO A O 1
ATOM 644 N N . GLN A 1 87 ? -12.129 -4.738 -2.683 1.00 94.62 87 GLN A N 1
ATOM 645 C CA . GLN A 1 87 ? -11.032 -4.565 -3.641 1.00 94.62 87 GLN A CA 1
ATOM 646 C C . GLN A 1 87 ? -11.549 -4.440 -5.076 1.00 94.62 87 GLN A C 1
ATOM 648 O O . GLN A 1 87 ? -11.042 -3.614 -5.827 1.00 94.62 87 GLN A O 1
ATOM 653 N N . ALA A 1 88 ? -12.614 -5.158 -5.444 1.00 85.81 88 ALA A N 1
ATOM 654 C CA . ALA A 1 88 ? -13.218 -5.011 -6.769 1.00 85.81 88 ALA A CA 1
ATOM 655 C C . ALA A 1 88 ? -13.938 -3.663 -6.926 1.00 85.81 88 ALA A C 1
ATOM 657 O O . ALA A 1 88 ? -14.033 -3.130 -8.030 1.00 85.81 88 ALA A O 1
ATOM 658 N N . THR A 1 89 ? -14.453 -3.113 -5.823 1.00 91.50 89 THR A N 1
ATOM 659 C CA . THR A 1 89 ? -15.227 -1.863 -5.816 1.00 91.50 89 THR A CA 1
ATOM 660 C C . THR A 1 89 ? -14.328 -0.627 -5.754 1.00 91.50 89 THR A C 1
ATOM 662 O O . THR A 1 89 ? -14.559 0.350 -6.463 1.00 91.50 89 THR A O 1
ATOM 665 N N . TYR A 1 90 ? -13.308 -0.663 -4.897 1.00 93.00 90 TYR A N 1
ATOM 666 C CA . TYR A 1 90 ? -12.474 0.484 -4.531 1.00 93.00 90 TYR A CA 1
ATOM 667 C C . TYR A 1 90 ? -11.027 0.366 -5.017 1.00 93.00 90 TYR A C 1
ATOM 669 O O . TYR A 1 90 ? -10.270 1.331 -4.909 1.00 93.00 90 TYR A O 1
ATOM 677 N N . GLY A 1 91 ? -10.637 -0.793 -5.548 1.00 92.69 91 GLY A N 1
ATOM 678 C CA . GLY A 1 91 ? -9.247 -1.121 -5.827 1.00 92.69 91 GLY A CA 1
ATOM 679 C C . GLY A 1 91 ? -8.457 -1.439 -4.559 1.00 92.69 91 GLY A C 1
ATOM 680 O O . GLY A 1 91 ? -8.977 -1.484 -3.443 1.00 92.69 91 GLY A O 1
ATOM 681 N N . PHE A 1 92 ? -7.162 -1.644 -4.747 1.00 95.44 92 PHE A N 1
ATOM 682 C CA . PHE A 1 92 ? -6.186 -1.859 -3.687 1.00 95.44 92 PHE A CA 1
ATOM 683 C C . PHE A 1 92 ? -4.880 -1.149 -4.060 1.00 95.44 92 PHE A C 1
ATOM 685 O O . PHE A 1 92 ? -4.673 -0.781 -5.217 1.00 95.44 92 PHE A O 1
ATOM 692 N N . MET A 1 93 ? -4.013 -0.920 -3.079 1.00 95.56 93 MET A N 1
ATOM 693 C CA . MET A 1 93 ? -2.708 -0.301 -3.298 1.00 95.56 93 MET A CA 1
ATOM 694 C C . MET A 1 93 ? -1.641 -1.378 -3.423 1.00 95.56 93 MET A C 1
ATOM 696 O O . MET A 1 93 ? -1.640 -2.356 -2.677 1.00 95.56 93 MET A O 1
ATOM 700 N N . GLN A 1 94 ? -0.728 -1.174 -4.366 1.00 94.19 94 GLN A N 1
ATOM 701 C CA . GLN A 1 94 ? 0.411 -2.056 -4.562 1.00 94.19 94 GLN A CA 1
ATOM 702 C C . GLN A 1 94 ? 1.594 -1.610 -3.708 1.00 94.19 94 GLN A C 1
ATOM 704 O O . GLN A 1 94 ? 1.804 -0.415 -3.502 1.00 94.19 94 GLN A O 1
ATOM 709 N N . LEU A 1 95 ? 2.376 -2.574 -3.242 1.00 95.69 95 LEU A N 1
ATOM 710 C CA . LEU A 1 95 ? 3.596 -2.386 -2.477 1.00 95.69 95 LEU A CA 1
ATOM 711 C C . LEU A 1 95 ? 4.783 -2.282 -3.440 1.00 95.69 95 LEU A C 1
ATOM 713 O O . LEU A 1 95 ? 4.860 -2.998 -4.446 1.00 95.69 95 LEU A O 1
ATOM 717 N N . GLU A 1 96 ? 5.699 -1.368 -3.145 1.00 93.12 96 GLU A N 1
ATOM 718 C CA . GLU A 1 96 ? 6.970 -1.254 -3.847 1.00 93.12 96 GLU A CA 1
ATOM 719 C C . GLU A 1 96 ? 7.947 -2.347 -3.386 1.00 93.12 96 GLU A C 1
ATOM 721 O O . GLU A 1 96 ? 7.928 -2.772 -2.233 1.00 93.12 96 GLU A O 1
ATOM 726 N N . THR A 1 97 ? 8.812 -2.806 -4.293 1.00 88.81 97 THR A N 1
ATOM 727 C CA . THR A 1 97 ? 9.813 -3.859 -4.015 1.00 88.81 97 THR A CA 1
ATOM 728 C C . THR A 1 97 ? 11.233 -3.300 -3.909 1.00 88.81 97 THR A C 1
ATOM 730 O O . THR A 1 97 ? 12.215 -4.024 -4.068 1.00 88.81 97 THR A O 1
ATOM 733 N N . ARG A 1 98 ? 11.351 -1.989 -3.697 1.00 90.19 98 ARG A N 1
ATOM 734 C CA . ARG A 1 98 ? 12.601 -1.260 -3.472 1.00 90.19 98 ARG A CA 1
ATOM 735 C C . ARG A 1 98 ? 12.417 -0.277 -2.321 1.00 90.19 98 ARG A C 1
ATOM 737 O O . ARG A 1 98 ? 11.300 0.165 -2.053 1.00 90.19 98 ARG A O 1
ATOM 744 N N . LEU A 1 99 ? 13.522 0.100 -1.689 1.00 89.19 99 LEU A N 1
ATOM 745 C CA . LEU A 1 99 ? 13.533 1.286 -0.840 1.00 89.19 99 LEU A CA 1
ATOM 746 C C . LEU A 1 99 ? 13.264 2.542 -1.692 1.00 89.19 99 LEU A C 1
ATOM 748 O O . LEU A 1 99 ? 13.624 2.562 -2.879 1.00 89.19 99 LEU A O 1
ATOM 752 N N . PRO A 1 100 ? 12.621 3.573 -1.119 1.00 92.50 100 PRO A N 1
ATOM 753 C CA . PRO A 1 100 ? 12.504 4.858 -1.786 1.00 92.50 100 PRO A CA 1
ATOM 754 C C . PRO A 1 100 ? 13.866 5.548 -1.921 1.00 92.50 100 PRO A C 1
ATOM 756 O O . PRO A 1 100 ? 14.782 5.287 -1.139 1.00 92.50 100 PRO A O 1
ATOM 759 N N . ASP A 1 101 ? 13.985 6.452 -2.888 1.00 92.19 101 ASP A N 1
ATOM 760 C CA . ASP A 1 101 ? 15.162 7.315 -3.007 1.00 92.19 101 ASP A CA 1
ATOM 761 C C . ASP A 1 101 ? 15.006 8.555 -2.111 1.00 92.19 101 ASP A C 1
ATOM 763 O O . ASP A 1 101 ? 13.912 9.100 -1.971 1.00 92.19 101 ASP A O 1
ATOM 767 N N . VAL A 1 102 ? 16.098 9.047 -1.517 1.00 94.19 102 VAL A N 1
ATOM 768 C CA . VAL A 1 102 ? 16.073 10.340 -0.807 1.00 94.19 102 VAL A CA 1
ATOM 769 C C . VAL A 1 102 ? 15.750 11.459 -1.805 1.00 94.19 102 VAL A C 1
ATOM 771 O O . VAL A 1 102 ? 16.359 11.538 -2.874 1.00 94.19 102 VAL A O 1
ATOM 774 N N . GLY A 1 103 ? 14.794 12.319 -1.454 1.00 91.62 103 GLY A N 1
ATOM 775 C CA . GLY A 1 103 ? 14.217 13.346 -2.324 1.00 91.62 103 GLY A CA 1
ATOM 776 C C . GLY A 1 103 ? 13.104 12.840 -3.252 1.00 91.62 103 GLY A C 1
ATOM 777 O O . GLY A 1 103 ? 12.591 13.605 -4.071 1.00 91.62 103 GLY A O 1
ATOM 778 N N . GLU A 1 104 ? 12.715 11.562 -3.167 1.00 94.25 104 GLU A N 1
ATOM 779 C CA . GLU A 1 104 ? 11.549 11.048 -3.887 1.00 94.25 104 GLU A CA 1
ATOM 780 C C . GLU A 1 104 ? 10.274 11.709 -3.348 1.00 94.25 104 GLU A C 1
ATOM 782 O O . GLU A 1 104 ? 9.961 11.604 -2.163 1.00 94.25 104 GLU A O 1
ATOM 787 N N . LEU A 1 105 ? 9.520 12.383 -4.225 1.00 96.06 105 LEU A N 1
ATOM 788 C CA . LEU A 1 105 ? 8.229 12.965 -3.860 1.00 96.06 105 LEU A CA 1
ATOM 789 C C . LEU A 1 105 ? 7.250 11.871 -3.431 1.00 96.06 105 LEU A C 1
ATOM 791 O O . LEU A 1 105 ? 7.160 10.810 -4.059 1.00 96.06 105 LEU A O 1
ATOM 795 N N . MET A 1 106 ? 6.450 12.171 -2.416 1.00 96.25 106 MET A N 1
ATOM 796 C CA . MET A 1 106 ? 5.493 11.238 -1.837 1.00 96.25 106 MET A CA 1
ATOM 797 C C . MET A 1 106 ? 4.197 11.918 -1.400 1.00 96.25 106 MET A C 1
ATOM 799 O O . MET A 1 106 ? 4.085 13.141 -1.351 1.00 96.25 106 MET A O 1
ATOM 803 N N . TYR A 1 107 ? 3.186 11.108 -1.098 1.00 97.38 107 TYR A N 1
ATOM 804 C CA . TYR A 1 107 ? 1.942 11.573 -0.494 1.00 97.38 107 TYR A CA 1
ATOM 805 C C . TYR A 1 107 ? 1.339 10.511 0.427 1.00 97.38 107 TYR A C 1
ATOM 807 O O . TYR A 1 107 ? 1.584 9.313 0.271 1.00 97.38 107 TYR A O 1
ATOM 815 N N . ILE A 1 108 ? 0.529 10.957 1.390 1.00 97.56 108 ILE A N 1
ATOM 816 C CA . ILE A 1 108 ? -0.071 10.089 2.411 1.00 97.56 108 ILE A CA 1
ATOM 817 C C . ILE A 1 108 ? -1.591 10.290 2.421 1.00 97.56 108 ILE A C 1
ATOM 819 O O . ILE A 1 108 ? -2.073 11.316 2.907 1.00 97.56 108 ILE A O 1
ATOM 823 N N . PRO A 1 109 ? -2.387 9.349 1.890 1.00 96.75 109 PRO A N 1
ATOM 824 C CA . PRO A 1 109 ? -3.815 9.312 2.139 1.00 96.75 109 PRO A CA 1
ATOM 825 C C . PRO A 1 109 ? -4.078 8.739 3.536 1.00 96.75 109 PRO A C 1
ATOM 827 O O . PRO A 1 109 ? -3.659 7.627 3.850 1.00 96.75 109 PRO A O 1
ATOM 830 N N . GLY A 1 110 ? -4.832 9.460 4.361 1.00 95.88 110 GLY A N 1
ATOM 831 C CA . GLY A 1 110 ? -5.098 9.024 5.731 1.00 95.88 110 GLY A CA 1
ATOM 832 C C . GLY A 1 110 ? -6.308 9.673 6.383 1.00 95.88 110 GLY A C 1
ATOM 833 O O . GLY A 1 110 ? -7.034 10.456 5.762 1.00 95.88 110 GLY A O 1
ATOM 834 N N . HIS A 1 111 ? -6.524 9.324 7.649 1.00 96.69 111 HIS A N 1
ATOM 835 C CA . HIS A 1 111 ? -7.585 9.860 8.503 1.00 96.69 111 HIS A CA 1
ATOM 836 C C . HIS A 1 111 ? -6.993 10.547 9.749 1.00 96.69 111 HIS A C 1
ATOM 838 O O . HIS A 1 111 ? -7.152 10.036 10.861 1.00 96.69 111 HIS A O 1
ATOM 844 N N . PRO A 1 112 ? -6.306 11.697 9.586 1.00 94.00 112 PRO A N 1
ATOM 845 C CA . PRO A 1 112 ? -5.754 12.454 10.713 1.00 94.00 112 PRO A CA 1
ATOM 846 C C . PRO A 1 112 ? -6.870 12.841 11.689 1.00 94.00 112 PRO A C 1
ATOM 848 O O . PRO A 1 112 ? -7.960 13.205 11.261 1.00 94.00 112 PRO A O 1
ATOM 851 N N . SER A 1 113 ? -6.650 12.694 12.991 1.00 92.31 113 SER A N 1
ATOM 852 C CA . SER A 1 113 ? -7.653 12.849 14.061 1.00 92.31 113 SER A CA 1
ATOM 853 C C . SER A 1 113 ? -8.920 11.994 13.898 1.00 92.31 113 SER A C 1
ATOM 855 O O . SER A 1 113 ? -9.941 12.241 14.541 1.00 92.31 113 SER A O 1
ATOM 857 N N . GLY A 1 114 ? -8.887 10.975 13.033 1.00 92.75 114 GLY A N 1
ATOM 858 C CA . GLY A 1 114 ? -10.080 10.225 12.658 1.00 92.75 114 GLY A CA 1
ATOM 859 C C . GLY A 1 114 ? -11.029 10.978 11.725 1.00 92.75 114 GLY A C 1
ATOM 860 O O . GLY A 1 114 ? -12.153 10.519 11.509 1.00 92.75 114 GLY A O 1
ATOM 861 N N . ASP A 1 115 ? -10.615 12.117 11.178 1.00 94.38 115 ASP A N 1
ATOM 862 C CA . ASP A 1 115 ? -11.417 12.940 10.280 1.00 94.38 115 ASP A CA 1
ATOM 863 C C . ASP A 1 115 ? -11.653 12.272 8.912 1.00 94.38 115 ASP A C 1
ATOM 865 O O . ASP A 1 115 ? -11.072 11.228 8.581 1.00 94.38 115 ASP A O 1
ATOM 869 N N . PRO A 1 116 ? -12.541 12.853 8.079 1.00 95.19 116 PRO A N 1
ATOM 870 C CA . PRO A 1 116 ? -12.701 12.426 6.695 1.00 95.19 116 PRO A CA 1
ATOM 871 C C . PRO A 1 116 ? -11.360 12.391 5.962 1.00 95.19 116 PRO A C 1
ATOM 873 O O . PRO A 1 116 ? -10.503 13.236 6.217 1.00 95.19 116 PRO A O 1
ATOM 876 N N . LYS A 1 117 ? -11.216 11.429 5.042 1.00 95.06 117 LYS A N 1
ATOM 877 C CA . LYS A 1 117 ? -9.991 11.156 4.278 1.00 95.06 117 LYS A CA 1
ATOM 878 C C . LYS A 1 117 ? -9.332 12.455 3.800 1.00 95.06 117 LYS A C 1
ATOM 880 O O . LYS A 1 117 ? -9.983 13.260 3.127 1.00 95.06 117 LYS A O 1
ATOM 885 N N . ARG A 1 118 ? -8.050 12.627 4.117 1.00 93.69 118 ARG A N 1
ATOM 886 C CA . ARG A 1 118 ? -7.196 13.720 3.631 1.00 93.69 118 ARG A CA 1
ATOM 887 C C . ARG A 1 118 ? -5.993 13.151 2.887 1.00 93.69 118 ARG A C 1
ATOM 889 O O . ARG A 1 118 ? -5.693 11.966 3.006 1.00 93.69 118 ARG A O 1
ATOM 896 N N . LEU A 1 119 ? -5.342 14.009 2.112 1.00 93.56 119 LEU A N 1
ATOM 897 C CA . LEU A 1 119 ? -4.079 13.732 1.438 1.00 93.56 119 LEU A CA 1
ATOM 898 C C . LEU A 1 119 ? -3.040 14.704 1.989 1.00 93.56 119 LEU A C 1
ATOM 900 O O . LEU A 1 119 ? -3.219 15.914 1.849 1.00 93.56 119 LEU A O 1
ATOM 904 N N . SER A 1 120 ? -1.979 14.182 2.593 1.00 94.12 120 SER A N 1
ATOM 905 C CA . SER A 1 120 ? -0.803 14.970 2.961 1.00 94.12 120 SER A CA 1
ATOM 906 C C . SER A 1 120 ? 0.151 14.985 1.770 1.00 94.12 120 SER A C 1
ATOM 908 O O . SER A 1 120 ? 0.604 13.926 1.335 1.00 94.12 120 SER A O 1
ATOM 910 N N . ILE A 1 121 ? 0.368 16.172 1.199 1.00 93.12 121 ILE A N 1
ATOM 911 C CA . ILE A 1 121 ? 1.162 16.395 -0.026 1.00 93.12 121 ILE A CA 1
ATOM 912 C C . ILE A 1 121 ? 2.147 17.557 0.161 1.00 93.12 121 ILE A C 1
ATOM 914 O O . ILE A 1 121 ? 3.186 17.591 -0.489 1.00 93.12 121 ILE A O 1
ATOM 918 N N . GLU A 1 122 ? 1.827 18.512 1.031 1.00 90.38 122 GLU A N 1
ATOM 919 C CA . GLU A 1 122 ? 2.631 19.708 1.272 1.00 90.38 122 GLU A CA 1
ATOM 920 C C . GLU A 1 122 ? 3.500 19.522 2.524 1.00 90.38 122 GLU A C 1
ATOM 922 O O . GLU A 1 122 ? 3.087 18.862 3.481 1.00 90.38 122 GLU A O 1
ATOM 927 N N . SER A 1 123 ? 4.694 20.117 2.494 1.00 88.62 123 SER A N 1
ATOM 928 C CA . SER A 1 123 ? 5.619 20.209 3.628 1.00 88.62 123 SER A CA 1
ATOM 929 C C . SER A 1 123 ? 5.886 21.680 3.925 1.00 88.62 123 SER A C 1
ATOM 931 O O . SER A 1 123 ? 6.073 22.482 3.008 1.00 88.62 123 SER A O 1
ATOM 933 N N . THR A 1 124 ? 5.914 22.046 5.205 1.00 84.94 124 THR A N 1
ATOM 934 C CA . THR A 1 124 ? 6.359 23.377 5.646 1.00 84.94 124 THR A CA 1
ATOM 935 C C . THR A 1 124 ? 7.802 23.383 6.151 1.00 84.94 124 THR A C 1
ATOM 937 O O . THR A 1 124 ? 8.248 24.415 6.661 1.00 84.94 124 THR A O 1
ATOM 940 N N . ASP A 1 125 ? 8.524 22.259 6.074 1.00 83.94 125 ASP A N 1
ATOM 941 C CA . ASP A 1 125 ? 9.931 22.219 6.477 1.00 83.94 125 ASP A CA 1
ATOM 942 C C . ASP A 1 125 ? 10.776 23.081 5.521 1.00 83.94 125 ASP A C 1
ATOM 944 O O . ASP A 1 125 ? 10.625 22.988 4.300 1.00 83.94 125 ASP A O 1
ATOM 948 N N . PRO A 1 126 ? 11.658 23.957 6.040 1.00 83.19 126 PRO A N 1
ATOM 949 C CA . PRO A 1 126 ? 12.444 24.861 5.204 1.00 83.19 126 PRO A CA 1
ATOM 950 C C . PRO A 1 126 ? 13.476 24.155 4.314 1.00 83.19 126 PRO A C 1
ATOM 952 O O . PRO A 1 126 ? 14.054 24.817 3.448 1.00 83.19 126 PRO A O 1
ATOM 955 N N . ASN A 1 127 ? 13.754 22.869 4.543 1.00 78.62 127 ASN A N 1
ATOM 956 C CA . ASN A 1 127 ? 14.721 22.096 3.764 1.00 78.62 127 ASN A CA 1
ATOM 957 C C . ASN A 1 127 ? 14.082 21.320 2.603 1.00 78.62 127 ASN A C 1
ATOM 959 O O . ASN A 1 127 ? 14.815 20.810 1.755 1.00 78.62 127 ASN A O 1
ATOM 963 N N . ASP A 1 128 ? 12.752 21.299 2.528 1.00 81.00 128 ASP A N 1
ATOM 964 C CA . ASP A 1 128 ? 11.992 20.571 1.516 1.00 81.00 128 ASP A CA 1
ATOM 965 C C . ASP A 1 128 ? 11.511 21.530 0.404 1.00 81.00 128 ASP A C 1
ATOM 967 O O . ASP 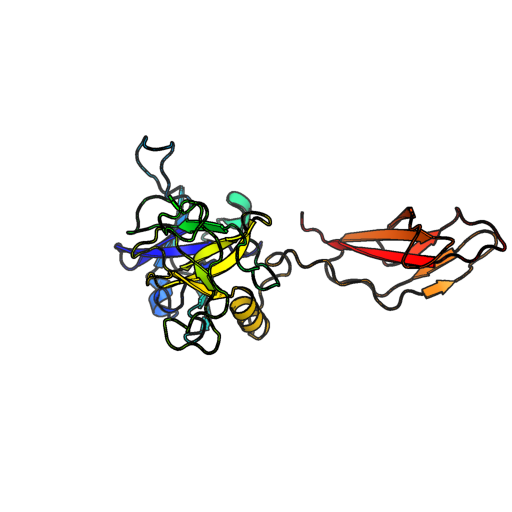A 1 128 ? 11.418 22.748 0.607 1.00 81.00 128 ASP A O 1
ATOM 971 N N . PRO A 1 129 ? 11.132 21.032 -0.790 1.00 79.25 129 PRO A N 1
ATOM 972 C CA . PRO A 1 129 ? 10.640 21.866 -1.896 1.00 79.25 129 PRO A CA 1
ATOM 973 C C . PRO A 1 129 ? 9.218 22.437 -1.683 1.00 79.25 129 PRO A C 1
ATOM 975 O O . PRO A 1 129 ? 8.577 22.863 -2.646 1.00 79.25 129 PRO A O 1
ATOM 978 N N . GLY A 1 130 ? 8.700 22.427 -0.450 1.00 89.56 130 GLY A N 1
ATOM 979 C CA . GLY A 1 130 ? 7.303 22.734 -0.116 1.00 89.56 130 GLY A CA 1
ATOM 980 C C . GLY A 1 130 ? 6.334 21.569 -0.356 1.00 89.56 130 GLY A C 1
ATOM 981 O O . GLY A 1 130 ? 5.125 21.707 -0.169 1.00 89.56 130 GLY A O 1
ATOM 982 N N . LEU A 1 131 ? 6.856 20.416 -0.774 1.00 93.00 131 LEU A N 1
ATOM 983 C CA . LEU A 1 131 ? 6.118 19.176 -0.984 1.00 93.00 131 LEU A CA 1
ATOM 984 C C . LEU A 1 131 ? 6.707 18.088 -0.097 1.00 93.00 131 LEU A C 1
ATOM 986 O O . LEU A 1 131 ? 7.899 18.099 0.183 1.00 93.00 131 LEU A O 1
ATOM 990 N N . CYS A 1 132 ? 5.861 17.141 0.280 1.00 94.38 132 CYS A N 1
ATOM 991 C CA . CYS A 1 132 ? 6.246 15.900 0.921 1.00 94.38 132 CYS A CA 1
ATOM 992 C C . CYS A 1 132 ? 7.250 15.125 0.062 1.00 94.38 132 CYS A C 1
ATOM 994 O O . CYS A 1 132 ? 6.917 14.671 -1.040 1.00 94.38 132 CYS A O 1
ATOM 996 N N . ASP A 1 133 ? 8.448 14.913 0.587 1.00 94.62 133 ASP A N 1
ATOM 997 C CA . ASP A 1 133 ? 9.464 14.051 0.004 1.00 94.62 133 ASP A CA 1
ATOM 998 C C . ASP A 1 133 ? 10.110 13.145 1.058 1.00 94.62 133 ASP A C 1
ATOM 1000 O O . ASP A 1 133 ? 9.922 13.281 2.271 1.00 94.62 133 ASP A O 1
ATOM 1004 N N . VAL A 1 134 ? 10.833 12.142 0.571 1.00 95.50 134 VAL A N 1
ATOM 1005 C CA . VAL A 1 134 ? 11.594 11.229 1.418 1.00 95.50 134 VAL A CA 1
ATOM 1006 C C . VAL A 1 134 ? 12.854 11.940 1.896 1.00 95.50 134 VAL A C 1
ATOM 1008 O O . VAL A 1 134 ? 13.839 12.049 1.169 1.00 95.50 134 VAL A O 1
ATOM 1011 N N . HIS A 1 135 ? 12.835 12.389 3.146 1.00 93.25 135 HIS A N 1
ATOM 1012 C CA . HIS A 1 135 ? 13.956 13.074 3.782 1.00 93.25 135 HIS A CA 1
ATOM 1013 C C . HIS A 1 135 ? 15.121 12.123 4.095 1.00 93.25 135 HIS A C 1
ATOM 1015 O O . HIS A 1 135 ? 16.292 12.484 3.978 1.00 93.25 135 HIS A O 1
ATOM 1021 N N . SER A 1 136 ? 14.810 10.896 4.514 1.00 93.81 136 SER A N 1
ATOM 1022 C CA . SER A 1 136 ? 15.798 9.929 4.993 1.00 93.81 136 SER A CA 1
ATOM 1023 C C . SER A 1 136 ? 15.277 8.504 4.840 1.00 93.81 136 SER A C 1
ATOM 1025 O O . SER A 1 136 ? 14.078 8.258 4.908 1.00 93.81 136 SER A O 1
ATOM 1027 N N . VAL A 1 137 ? 16.186 7.551 4.650 1.00 94.94 137 VAL A N 1
ATOM 1028 C CA . VAL A 1 137 ? 15.894 6.101 4.626 1.00 94.94 137 VAL A CA 1
ATOM 1029 C C . VAL A 1 137 ? 16.623 5.357 5.746 1.00 94.94 137 VAL A C 1
ATOM 1031 O O . VAL A 1 137 ? 16.745 4.135 5.730 1.00 94.94 137 VAL A O 1
ATOM 1034 N N . SER A 1 138 ? 17.183 6.111 6.690 1.00 94.12 138 SER A N 1
ATOM 1035 C CA . SER A 1 138 ? 18.021 5.600 7.770 1.00 94.12 138 SER A CA 1
ATOM 1036 C C . SER A 1 138 ? 17.662 6.226 9.116 1.00 94.12 138 SER A C 1
ATOM 1038 O O . SER A 1 138 ? 18.525 6.327 9.992 1.00 94.12 138 SER A O 1
ATOM 1040 N N . GLU A 1 139 ? 16.424 6.699 9.283 1.00 94.00 139 GLU A N 1
ATOM 1041 C CA . GLU A 1 139 ? 16.001 7.253 10.565 1.00 94.00 139 GLU A CA 1
ATOM 1042 C C . GLU A 1 139 ? 16.023 6.164 11.639 1.00 94.00 139 GLU A C 1
ATOM 1044 O O . GLU A 1 139 ? 15.670 5.012 11.367 1.00 94.00 139 GLU A O 1
ATOM 1049 N N . PRO A 1 140 ? 16.399 6.490 12.886 1.00 92.12 140 PRO A N 1
ATOM 1050 C CA . PRO A 1 140 ? 16.245 5.551 13.982 1.00 92.12 140 PRO A CA 1
ATOM 1051 C C . PRO A 1 140 ? 14.787 5.102 14.087 1.00 92.12 140 PRO A C 1
ATOM 1053 O O . PRO A 1 140 ? 13.886 5.949 14.119 1.00 92.12 140 PRO A O 1
ATOM 1056 N N . ALA A 1 141 ? 14.580 3.787 14.186 1.00 88.38 141 ALA A N 1
ATOM 1057 C CA . ALA A 1 141 ? 13.261 3.188 14.333 1.00 88.38 141 ALA A CA 1
ATOM 1058 C C . ALA A 1 141 ? 12.487 3.855 15.476 1.00 88.38 141 ALA A C 1
ATOM 1060 O O . ALA A 1 141 ? 12.982 3.930 16.608 1.00 88.38 141 ALA A O 1
ATOM 1061 N N . CYS A 1 142 ? 11.270 4.326 15.209 1.00 82.88 142 CYS A N 1
ATOM 1062 C CA . CYS A 1 142 ? 10.508 5.090 16.195 1.00 82.88 142 CYS A CA 1
ATOM 1063 C C . CYS A 1 142 ? 10.190 4.283 17.466 1.00 82.88 142 CYS A C 1
ATOM 1065 O O . CYS A 1 142 ? 10.229 4.825 18.570 1.00 82.88 142 CYS A O 1
ATOM 1067 N N . THR A 1 143 ? 9.935 2.983 17.322 1.00 79.62 143 THR A N 1
ATOM 1068 C CA . THR A 1 143 ? 9.572 2.067 18.414 1.00 79.62 143 THR A CA 1
ATOM 1069 C C . THR A 1 143 ? 10.688 1.078 18.776 1.00 79.62 143 THR A C 1
ATOM 1071 O O . THR A 1 143 ? 10.449 0.116 19.501 1.00 79.62 143 THR A O 1
ATOM 1074 N N . GLY A 1 144 ? 11.927 1.317 18.322 1.00 77.44 144 GLY A N 1
ATOM 1075 C CA . GLY A 1 144 ? 13.058 0.410 18.569 1.00 77.44 144 GLY A CA 1
ATOM 1076 C C . GLY A 1 144 ? 13.023 -0.875 17.732 1.00 77.44 144 GLY A C 1
ATOM 1077 O O . GLY A 1 144 ? 13.571 -1.892 18.157 1.00 77.44 144 GLY A O 1
ATOM 1078 N N . GLY A 1 145 ? 12.366 -0.821 16.569 1.00 83.56 145 GLY A N 1
ATOM 1079 C CA . GLY A 1 145 ? 12.307 -1.896 15.581 1.00 83.56 145 GLY A CA 1
ATOM 1080 C C . GLY A 1 145 ? 13.671 -2.298 14.995 1.00 83.56 145 GLY A C 1
ATOM 1081 O O . GLY A 1 145 ? 14.673 -1.604 15.191 1.00 83.56 145 GLY A O 1
ATOM 1082 N N . PRO A 1 146 ? 13.733 -3.435 14.278 1.00 90.31 146 PRO A N 1
ATOM 1083 C CA . PRO A 1 146 ? 14.984 -4.027 13.803 1.00 90.31 146 PRO A CA 1
ATOM 1084 C C . PRO A 1 146 ? 15.571 -3.330 12.567 1.00 90.31 146 PRO A C 1
ATOM 1086 O O . PRO A 1 146 ? 16.726 -3.582 12.223 1.00 90.31 146 PRO A O 1
ATOM 1089 N N . VAL A 1 147 ? 14.789 -2.480 11.901 1.00 92.75 147 VAL A N 1
ATOM 1090 C CA . VAL A 1 147 ? 15.157 -1.782 10.665 1.00 92.75 147 VAL A CA 1
ATOM 1091 C C . VAL A 1 147 ? 15.035 -0.273 10.860 1.00 92.75 147 VAL A C 1
ATOM 1093 O O . VAL A 1 147 ? 14.220 0.166 11.674 1.00 92.75 147 VAL A O 1
ATOM 1096 N N . PRO A 1 148 ? 15.846 0.536 10.161 1.00 94.00 148 PRO A N 1
ATOM 1097 C CA . PRO A 1 148 ? 15.643 1.975 10.157 1.00 94.00 148 PRO A CA 1
ATOM 1098 C C . PRO A 1 148 ? 14.315 2.355 9.490 1.00 94.00 148 PRO A C 1
ATOM 1100 O O . PRO A 1 148 ? 13.817 1.650 8.615 1.00 94.00 148 PRO A O 1
ATOM 1103 N N . ASP A 1 149 ? 13.783 3.510 9.877 1.00 96.31 149 ASP A N 1
ATOM 1104 C CA . ASP A 1 149 ? 12.577 4.082 9.291 1.00 96.31 149 ASP A CA 1
ATOM 1105 C C . ASP A 1 149 ? 12.895 4.970 8.078 1.00 96.31 149 ASP A C 1
ATOM 1107 O O . ASP A 1 149 ? 13.957 5.598 7.976 1.00 96.31 149 ASP A O 1
ATOM 1111 N N . VAL A 1 150 ? 11.906 5.090 7.192 1.00 96.56 150 VAL A N 1
ATOM 1112 C CA . VAL A 1 150 ? 11.826 6.169 6.206 1.00 96.56 150 VAL A CA 1
ATOM 1113 C C . VAL A 1 150 ? 11.329 7.429 6.914 1.00 96.56 150 VAL A C 1
ATOM 1115 O O . VAL A 1 150 ? 10.233 7.433 7.479 1.00 96.56 150 VAL A O 1
ATOM 1118 N N . GLY A 1 151 ? 12.136 8.486 6.887 1.00 94.88 151 GLY A N 1
ATOM 1119 C CA . GLY A 1 151 ? 11.830 9.805 7.431 1.00 94.88 151 GLY A CA 1
ATOM 1120 C C . GLY A 1 151 ? 11.285 10.760 6.372 1.00 94.88 151 GLY A C 1
ATOM 1121 O O . GLY A 1 151 ? 11.776 10.767 5.245 1.00 94.88 151 GLY A O 1
ATOM 1122 N N . TYR A 1 152 ? 10.299 11.579 6.733 1.00 94.06 152 TYR A N 1
ATOM 1123 C CA . TYR A 1 152 ? 9.706 12.612 5.870 1.00 94.06 152 TYR A CA 1
ATOM 1124 C C . TYR A 1 152 ? 9.033 13.710 6.701 1.00 94.06 152 TYR A C 1
ATOM 1126 O O . TYR A 1 152 ? 8.611 13.470 7.836 1.00 94.06 152 TYR A O 1
ATOM 1134 N N . PHE A 1 153 ? 8.873 14.906 6.136 1.00 91.56 153 PHE A N 1
ATOM 1135 C CA . PHE A 1 153 ? 8.096 15.981 6.753 1.00 91.56 153 PHE A CA 1
ATOM 1136 C C . PHE A 1 153 ? 6.783 16.158 5.993 1.00 91.56 153 PHE A C 1
ATOM 1138 O O . PHE A 1 153 ? 6.721 16.701 4.899 1.00 91.56 153 PHE A O 1
ATOM 1145 N N . CYS A 1 154 ? 5.710 15.643 6.581 1.00 90.06 154 CYS A N 1
ATOM 1146 C CA . CYS A 1 154 ? 4.353 15.772 6.065 1.00 90.06 154 CYS A CA 1
ATOM 1147 C C . CYS A 1 154 ? 3.409 15.995 7.232 1.00 90.06 154 CYS A C 1
ATOM 1149 O O . CYS A 1 154 ? 3.624 15.439 8.308 1.00 90.06 154 CYS A O 1
ATOM 1151 N N . ASP A 1 155 ? 2.313 16.707 7.021 1.00 85.62 155 ASP A N 1
ATOM 1152 C CA . ASP A 1 155 ? 1.322 16.854 8.082 1.00 85.62 155 ASP A CA 1
ATOM 1153 C C . ASP A 1 155 ? 0.642 15.511 8.381 1.00 85.62 155 ASP A C 1
ATOM 1155 O O . ASP A 1 155 ? 0.004 14.900 7.517 1.00 85.62 155 ASP A O 1
ATOM 1159 N N . THR A 1 156 ? 0.774 15.040 9.620 1.00 86.50 156 THR A N 1
ATOM 1160 C CA . THR A 1 156 ? 0.037 13.893 10.162 1.00 86.50 156 THR A CA 1
ATOM 1161 C C . THR A 1 156 ? -0.451 14.216 11.573 1.00 86.50 156 THR A C 1
ATOM 1163 O O . THR A 1 156 ? 0.081 15.097 12.244 1.00 86.50 156 THR A O 1
ATOM 1166 N N . GLU A 1 157 ? -1.497 13.529 12.029 1.00 88.94 157 GLU A N 1
ATOM 1167 C CA . GLU A 1 157 ? -2.036 13.671 13.385 1.00 88.94 157 GLU A CA 1
ATOM 1168 C C . GLU A 1 157 ? -2.352 12.279 13.948 1.00 88.94 157 GLU A C 1
ATOM 1170 O O . GLU A 1 157 ? -2.332 11.281 13.222 1.00 88.94 157 GLU A O 1
ATOM 1175 N N . GLY A 1 158 ? -2.694 12.190 15.238 1.00 88.88 158 GLY A N 1
ATOM 1176 C CA . GLY A 1 158 ? -3.180 10.933 15.818 1.00 88.88 158 GLY A CA 1
ATOM 1177 C C . GLY A 1 158 ? -4.338 10.363 14.991 1.00 88.88 158 GLY A C 1
ATOM 1178 O O . GLY A 1 158 ? -5.237 11.101 14.622 1.00 88.88 158 GLY A O 1
ATOM 1179 N N . GLY A 1 159 ? -4.313 9.075 14.649 1.00 92.50 159 GLY A N 1
ATOM 1180 C CA . GLY A 1 159 ? -5.256 8.468 13.692 1.00 92.50 159 GLY A CA 1
ATOM 1181 C C . GLY A 1 159 ? -4.694 8.279 12.278 1.00 92.50 159 GLY A C 1
ATOM 1182 O O . GLY A 1 159 ? -5.191 7.428 11.533 1.00 92.50 159 GLY A O 1
ATOM 1183 N N . SER A 1 160 ? -3.609 8.975 11.924 1.00 95.94 160 SER A N 1
ATOM 1184 C CA . SER A 1 160 ? -2.851 8.695 10.699 1.00 95.94 160 SER A CA 1
ATOM 1185 C C . SER A 1 160 ? -2.044 7.395 10.773 1.00 95.94 160 SER A C 1
ATOM 1187 O O . SER A 1 160 ? -1.668 6.883 9.721 1.00 95.94 160 SER A O 1
ATOM 1189 N N . SER A 1 161 ? -1.797 6.835 11.962 1.00 96.50 161 SER A N 1
ATOM 1190 C CA . SER A 1 161 ? -1.164 5.520 12.128 1.00 96.50 161 SER A CA 1
ATOM 1191 C C . SER A 1 161 ? -1.795 4.474 11.209 1.00 96.50 161 SER A C 1
ATOM 1193 O O . SER A 1 161 ? -3.020 4.348 11.155 1.00 96.50 161 SER A O 1
ATOM 1195 N N . GLY A 1 162 ? -0.962 3.757 10.464 1.00 97.81 162 GLY A N 1
ATOM 1196 C CA . GLY A 1 162 ? -1.336 2.721 9.509 1.00 97.81 162 GLY A CA 1
ATOM 1197 C C . GLY A 1 162 ? -1.616 3.260 8.107 1.00 97.81 162 GLY A C 1
ATOM 1198 O O . GLY A 1 162 ? -1.932 2.486 7.201 1.00 97.81 162 GLY A O 1
ATOM 1199 N N . SER A 1 163 ? -1.485 4.575 7.896 1.00 98.25 163 SER A N 1
ATOM 1200 C CA . SER A 1 163 ? -1.601 5.164 6.562 1.00 98.25 163 SER A CA 1
ATOM 1201 C C . SER A 1 163 ? -0.467 4.675 5.652 1.00 98.25 163 SER A C 1
ATOM 1203 O O . SER A 1 163 ? 0.692 4.627 6.076 1.00 98.25 163 SER A O 1
ATOM 1205 N N . PRO A 1 164 ? -0.770 4.347 4.388 1.00 98.50 164 PRO A N 1
ATOM 1206 C CA . PRO A 1 164 ? 0.255 4.053 3.404 1.00 98.50 164 PRO A CA 1
ATOM 1207 C C . PRO A 1 164 ? 0.965 5.348 3.005 1.00 98.50 164 PRO A C 1
ATOM 1209 O O . PRO A 1 164 ? 0.324 6.362 2.733 1.00 98.50 164 PRO A O 1
ATOM 1212 N N . VAL A 1 165 ? 2.289 5.307 2.932 1.00 98.25 165 VAL A N 1
ATOM 1213 C CA . VAL A 1 165 ? 3.101 6.356 2.313 1.00 98.25 165 VAL A CA 1
ATOM 1214 C C . VAL A 1 165 ? 3.347 5.945 0.874 1.00 98.25 165 VAL A C 1
ATOM 1216 O O . VAL A 1 165 ? 3.912 4.875 0.659 1.00 98.25 165 VAL A O 1
ATOM 1219 N N . LEU A 1 166 ? 2.926 6.745 -0.107 1.00 98.31 166 LEU A N 1
ATOM 1220 C CA . LEU A 1 166 ? 3.028 6.381 -1.521 1.00 98.31 166 LEU A CA 1
ATOM 1221 C C . LEU A 1 166 ? 4.037 7.237 -2.271 1.00 98.31 166 LEU A C 1
ATOM 1223 O O . LEU A 1 166 ? 4.063 8.456 -2.112 1.00 98.31 166 LEU A O 1
ATOM 1227 N N . SER A 1 167 ? 4.787 6.595 -3.166 1.00 96.50 167 SER A N 1
ATOM 1228 C CA . SER A 1 167 ? 5.575 7.285 -4.185 1.00 96.50 167 SER A CA 1
ATOM 1229 C C . SER A 1 167 ? 4.659 8.127 -5.067 1.00 96.50 167 SER A C 1
ATOM 1231 O O . SER A 1 167 ? 3.648 7.644 -5.597 1.00 96.50 167 SER A O 1
ATOM 1233 N N . TYR A 1 168 ? 5.031 9.383 -5.290 1.00 93.44 168 TYR A N 1
ATOM 1234 C CA . TYR A 1 168 ? 4.333 10.239 -6.239 1.00 93.44 168 TYR A CA 1
ATOM 1235 C C . TYR A 1 168 ? 4.471 9.720 -7.676 1.00 93.44 168 TYR A C 1
ATOM 1237 O O . TYR A 1 168 ? 3.548 9.877 -8.470 1.00 93.44 168 TYR A O 1
ATOM 1245 N N . GLN A 1 169 ? 5.595 9.078 -8.014 1.00 88.88 169 GLN A N 1
ATOM 1246 C CA . GLN A 1 169 ? 5.867 8.610 -9.372 1.00 88.88 169 GLN A CA 1
ATOM 1247 C C . GLN A 1 169 ? 5.185 7.275 -9.679 1.00 88.88 169 GLN A C 1
ATOM 1249 O O . GLN A 1 169 ? 4.610 7.120 -10.756 1.00 88.88 169 GLN A O 1
ATOM 1254 N N . THR A 1 170 ? 5.281 6.302 -8.769 1.00 87.62 170 THR A N 1
ATOM 1255 C CA . THR A 1 170 ? 4.774 4.944 -9.030 1.00 87.62 170 THR A CA 1
ATOM 1256 C C . THR A 1 170 ? 3.376 4.711 -8.476 1.00 87.62 170 THR A C 1
ATOM 1258 O O . THR A 1 170 ? 2.728 3.746 -8.874 1.00 87.62 170 THR A O 1
ATOM 1261 N N . HIS A 1 171 ? 2.905 5.573 -7.566 1.00 93.38 171 HIS A N 1
ATOM 1262 C CA . HIS A 1 171 ? 1.667 5.388 -6.801 1.00 93.38 171 HIS A CA 1
ATOM 1263 C C . HIS A 1 171 ? 1.609 4.057 -6.042 1.00 93.38 171 HIS A C 1
ATOM 1265 O O . HIS A 1 171 ? 0.527 3.562 -5.726 1.00 93.38 171 HIS A O 1
ATOM 1271 N N . LYS A 1 172 ? 2.776 3.487 -5.733 1.00 95.50 172 LYS A N 1
ATOM 1272 C CA . LYS A 1 172 ? 2.914 2.324 -4.864 1.00 95.50 172 LYS A CA 1
ATOM 1273 C C . LYS A 1 172 ? 3.312 2.764 -3.468 1.00 95.50 172 LYS A C 1
ATOM 1275 O O . LYS A 1 172 ? 3.958 3.799 -3.292 1.00 95.50 172 LYS A O 1
ATOM 1280 N N . VAL A 1 173 ? 2.919 1.966 -2.486 1.00 98.50 173 VAL A N 1
ATOM 1281 C CA . VAL A 1 173 ? 3.309 2.151 -1.092 1.00 98.50 173 VAL A CA 1
ATOM 1282 C C . VAL A 1 173 ? 4.815 1.940 -0.991 1.00 98.50 173 VAL A C 1
ATOM 1284 O O . VAL A 1 173 ? 5.298 0.951 -1.522 1.00 98.50 173 VAL A O 1
ATOM 1287 N N . ILE A 1 174 ? 5.529 2.861 -0.346 1.00 98.12 174 ILE A N 1
ATOM 1288 C CA . ILE A 1 174 ? 6.980 2.836 -0.083 1.00 98.12 174 ILE A CA 1
ATOM 1289 C C . ILE A 1 174 ? 7.294 2.713 1.417 1.00 98.12 174 ILE A C 1
ATOM 1291 O O . ILE A 1 174 ? 8.361 2.228 1.787 1.00 98.12 174 ILE A O 1
ATOM 1295 N N . ALA A 1 175 ? 6.357 3.099 2.289 1.00 98.25 175 ALA A N 1
ATOM 1296 C CA . ALA A 1 175 ? 6.468 2.932 3.736 1.00 98.25 175 ALA A CA 1
ATOM 1297 C C . ALA A 1 175 ? 5.088 2.841 4.410 1.00 98.25 175 ALA A C 1
ATOM 1299 O O . ALA A 1 175 ? 4.075 3.275 3.854 1.00 98.25 175 ALA A O 1
ATOM 1300 N N . LEU A 1 176 ? 5.051 2.300 5.626 1.00 98.31 176 LEU A N 1
ATOM 1301 C CA . LEU A 1 176 ? 3.878 2.261 6.499 1.00 98.31 176 LEU A CA 1
ATOM 1302 C C . LEU A 1 176 ? 4.031 3.313 7.602 1.00 98.31 176 LEU A C 1
ATOM 1304 O O . LEU A 1 176 ? 4.878 3.159 8.480 1.00 98.31 176 LEU A O 1
ATOM 1308 N N . HIS A 1 177 ? 3.235 4.385 7.569 1.00 97.38 177 HIS A N 1
ATOM 1309 C CA . HIS A 1 177 ? 3.322 5.455 8.566 1.00 97.38 177 HIS A CA 1
ATOM 1310 C C . HIS A 1 177 ? 2.940 4.943 9.957 1.00 97.38 177 HIS A C 1
ATOM 1312 O O . HIS A 1 177 ? 1.835 4.430 10.130 1.00 97.38 177 HIS A O 1
ATOM 1318 N N . HIS A 1 178 ? 3.822 5.132 10.942 1.00 94.00 178 HIS A N 1
ATOM 1319 C CA . HIS A 1 178 ? 3.585 4.689 12.324 1.00 94.00 178 HIS A CA 1
ATOM 1320 C C . HIS A 1 178 ? 3.938 5.713 13.399 1.00 94.00 178 HIS A C 1
ATOM 1322 O O . HIS A 1 178 ? 3.605 5.525 14.568 1.00 94.00 178 HIS A O 1
ATOM 1328 N N . CYS A 1 179 ? 4.596 6.812 13.028 1.00 87.88 179 CYS A N 1
ATOM 1329 C CA . CYS A 1 179 ? 5.140 7.741 14.002 1.00 87.88 179 CYS A CA 1
ATOM 1330 C C . CYS A 1 179 ? 5.160 9.183 13.485 1.00 87.88 179 CYS A C 1
ATOM 1332 O O . CYS A 1 179 ? 5.718 9.476 12.430 1.00 87.88 179 CYS A O 1
ATOM 1334 N N . ALA A 1 180 ? 4.588 10.093 14.276 1.00 77.50 180 ALA A N 1
ATOM 1335 C CA . ALA A 1 180 ? 4.435 11.518 13.968 1.00 77.50 180 ALA A CA 1
ATOM 1336 C C . ALA A 1 180 ? 5.441 12.409 14.735 1.00 77.50 180 ALA A C 1
ATOM 1338 O O . ALA A 1 180 ? 5.087 13.470 15.245 1.00 77.50 180 ALA A O 1
ATOM 1339 N N . ALA A 1 181 ? 6.684 11.940 14.913 1.00 76.44 181 ALA A N 1
ATOM 1340 C CA . ALA A 1 181 ? 7.774 12.793 15.409 1.00 76.44 181 ALA A CA 1
ATOM 1341 C C . ALA A 1 181 ? 8.231 13.776 14.308 1.00 76.44 181 ALA A C 1
ATOM 1343 O O . ALA A 1 181 ? 7.714 13.719 13.206 1.00 76.44 181 ALA A O 1
ATOM 1344 N N . CYS A 1 182 ? 9.204 14.654 14.576 1.00 76.50 182 CYS A N 1
ATOM 1345 C CA . CYS A 1 182 ? 9.897 15.398 13.516 1.00 76.50 182 CYS A CA 1
ATOM 1346 C C . CYS A 1 182 ? 11.305 14.800 13.327 1.00 76.50 182 CYS A C 1
ATOM 1348 O O . CYS A 1 182 ? 12.114 14.939 14.252 1.00 76.50 182 CYS A O 1
ATOM 1350 N N . PRO A 1 183 ? 11.612 14.150 12.187 1.00 87.50 183 PRO A N 1
ATOM 1351 C CA . PRO A 1 183 ? 10.719 13.866 11.052 1.00 87.50 183 PRO A CA 1
ATOM 1352 C C . PRO A 1 183 ? 9.651 12.809 11.375 1.00 87.50 183 PRO A C 1
ATOM 1354 O O . PRO A 1 183 ? 9.829 11.992 12.291 1.00 87.50 183 PRO A O 1
ATOM 1357 N N . ASN A 1 184 ? 8.554 12.806 10.605 1.00 92.81 184 ASN A N 1
ATOM 1358 C CA . ASN A 1 184 ? 7.601 11.699 10.645 1.00 92.81 184 ASN A CA 1
ATOM 1359 C C . ASN A 1 184 ? 8.309 10.448 10.138 1.00 92.81 184 ASN A C 1
ATOM 1361 O O . ASN A 1 184 ? 9.232 10.534 9.329 1.00 92.81 184 ASN A O 1
ATOM 1365 N N . ARG A 1 185 ? 7.856 9.281 10.592 1.00 94.25 185 ARG A N 1
ATOM 1366 C CA . ARG A 1 185 ? 8.500 8.008 10.289 1.00 94.25 185 ARG A CA 1
ATOM 1367 C C . ARG A 1 185 ? 7.514 6.953 9.816 1.00 94.25 185 ARG A C 1
ATOM 1369 O O . ARG A 1 185 ? 6.400 6.817 10.337 1.00 94.25 185 ARG A O 1
ATOM 1376 N N . GLY A 1 186 ? 7.950 6.209 8.807 1.00 96.56 186 GLY A N 1
ATOM 1377 C CA . GLY A 1 186 ? 7.283 5.027 8.288 1.00 96.56 186 GLY A CA 1
ATOM 1378 C C . GLY A 1 186 ? 8.236 3.838 8.227 1.00 96.56 186 GLY A C 1
ATOM 1379 O O . GLY A 1 186 ? 9.361 4.002 7.762 1.00 96.56 186 GLY A O 1
ATOM 1380 N N . VAL A 1 187 ? 7.778 2.652 8.627 1.00 97.62 187 VAL A N 1
ATOM 1381 C CA . VAL A 1 187 ? 8.555 1.420 8.419 1.00 97.62 187 VAL A CA 1
ATOM 1382 C C . VAL A 1 187 ? 8.659 1.182 6.910 1.00 97.62 187 VAL A C 1
ATOM 1384 O O . VAL A 1 187 ? 7.626 1.282 6.233 1.00 97.62 187 VAL A O 1
ATOM 1387 N N . PRO A 1 188 ? 9.847 0.904 6.342 1.00 97.69 188 PRO A N 1
ATOM 1388 C CA . PRO A 1 188 ? 9.965 0.681 4.910 1.00 97.69 188 PRO A CA 1
ATOM 1389 C C . PRO A 1 188 ? 9.086 -0.494 4.476 1.00 97.69 188 PRO A C 1
ATOM 1391 O O . PRO A 1 188 ? 9.085 -1.566 5.084 1.00 97.69 188 PRO A O 1
ATOM 1394 N N . ILE A 1 189 ? 8.315 -0.300 3.405 1.00 98.25 189 ILE A N 1
ATOM 1395 C CA . ILE A 1 189 ? 7.324 -1.302 2.991 1.00 98.25 189 ILE A CA 1
ATOM 1396 C C . ILE A 1 189 ? 7.979 -2.615 2.553 1.00 98.25 189 ILE A C 1
ATOM 1398 O O . ILE A 1 189 ? 7.357 -3.665 2.645 1.00 98.25 189 ILE A O 1
ATOM 1402 N N . VAL A 1 190 ? 9.226 -2.556 2.076 1.00 94.56 190 VAL A N 1
ATOM 1403 C CA . VAL A 1 190 ? 9.984 -3.728 1.629 1.00 94.56 190 VAL A CA 1
ATOM 1404 C C . VAL A 1 190 ? 10.303 -4.669 2.783 1.00 94.56 190 VAL A C 1
ATOM 1406 O O . VAL A 1 190 ? 10.287 -5.878 2.585 1.00 94.56 190 VAL A O 1
ATOM 1409 N N . ASP A 1 191 ? 10.521 -4.138 3.987 1.00 96.44 191 ASP A N 1
ATOM 1410 C CA . ASP A 1 191 ? 10.764 -4.941 5.184 1.00 96.44 191 ASP A CA 1
ATOM 1411 C C . ASP A 1 191 ? 9.460 -5.568 5.695 1.00 96.44 191 ASP A C 1
ATOM 1413 O O . ASP A 1 191 ? 9.434 -6.744 6.058 1.00 96.44 191 ASP A O 1
ATOM 1417 N N . VAL A 1 192 ? 8.350 -4.819 5.639 1.00 98.00 192 VAL A N 1
ATOM 1418 C CA . VAL A 1 192 ? 7.003 -5.351 5.914 1.00 98.00 192 VAL A CA 1
ATOM 1419 C C . VAL A 1 192 ? 6.652 -6.465 4.924 1.00 98.00 192 VAL A C 1
ATOM 1421 O O . VAL A 1 192 ? 6.221 -7.539 5.335 1.00 98.00 192 VAL A O 1
ATOM 1424 N N . LEU A 1 193 ? 6.879 -6.242 3.627 1.00 95.75 193 LEU A N 1
ATOM 1425 C CA . LEU A 1 193 ? 6.645 -7.232 2.578 1.00 95.75 193 LEU A CA 1
ATOM 1426 C C . LEU A 1 193 ? 7.497 -8.485 2.799 1.00 95.75 193 LEU A C 1
ATOM 1428 O O . LEU A 1 193 ? 6.952 -9.581 2.776 1.00 95.75 193 LEU A O 1
ATOM 1432 N N . ALA A 1 194 ? 8.798 -8.336 3.062 1.00 92.50 194 ALA A N 1
ATOM 1433 C CA . ALA A 1 194 ? 9.689 -9.465 3.313 1.00 92.50 194 ALA A CA 1
ATOM 1434 C C . ALA A 1 194 ? 9.275 -10.276 4.555 1.00 92.50 194 ALA A C 1
ATOM 1436 O O . ALA A 1 194 ? 9.366 -11.504 4.544 1.00 92.50 194 ALA A O 1
ATOM 1437 N N . SER A 1 195 ? 8.793 -9.607 5.611 1.00 96.62 195 SER A N 1
ATOM 1438 C CA . SER A 1 195 ? 8.238 -10.274 6.798 1.00 96.62 195 SER A CA 1
ATOM 1439 C C . SER A 1 195 ? 6.993 -11.094 6.444 1.00 96.62 195 SER A C 1
ATOM 1441 O O . SER A 1 195 ? 6.949 -12.289 6.736 1.00 96.62 195 SER A O 1
ATOM 1443 N N . ILE A 1 196 ? 6.042 -10.498 5.716 1.00 97.25 196 ILE A N 1
ATOM 1444 C CA . ILE A 1 196 ? 4.815 -11.176 5.271 1.00 97.25 196 ILE A CA 1
ATOM 1445 C C . ILE A 1 196 ? 5.123 -12.349 4.324 1.00 97.25 196 ILE A C 1
ATOM 1447 O O . ILE A 1 196 ? 4.543 -13.423 4.456 1.00 97.25 196 ILE A O 1
ATOM 1451 N N . GLU A 1 197 ? 6.042 -12.182 3.371 1.00 89.62 197 GLU A N 1
ATOM 1452 C CA . GLU A 1 197 ? 6.460 -13.249 2.447 1.00 89.62 197 GLU A CA 1
ATOM 1453 C C . GLU A 1 197 ? 7.125 -14.428 3.175 1.00 89.62 197 GLU A C 1
ATOM 1455 O O . GLU A 1 197 ? 7.038 -15.570 2.720 1.00 89.62 197 GLU A O 1
ATOM 1460 N N . GLY A 1 198 ? 7.772 -14.163 4.313 1.00 88.19 198 GLY A N 1
ATOM 1461 C CA . GLY A 1 198 ? 8.344 -15.179 5.193 1.00 88.19 198 GLY A CA 1
ATO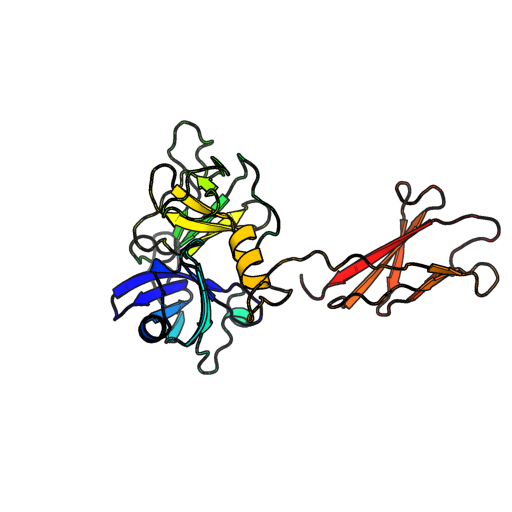M 1462 C C . GLY A 1 198 ? 7.329 -15.870 6.108 1.00 88.19 198 GLY A C 1
ATOM 1463 O O . GLY A 1 198 ? 7.693 -16.835 6.788 1.00 88.19 198 GLY A O 1
ATOM 1464 N N . SER A 1 199 ? 6.079 -15.402 6.149 1.00 93.94 199 SER A N 1
ATOM 1465 C CA . SER A 1 199 ? 5.042 -15.928 7.031 1.00 93.94 199 SER A CA 1
ATOM 1466 C C . SER A 1 199 ? 4.154 -16.974 6.342 1.00 93.94 199 SER A C 1
ATOM 1468 O O . SER A 1 199 ? 4.225 -17.179 5.128 1.00 93.94 199 SER A O 1
ATOM 1470 N N . PRO A 1 200 ? 3.299 -17.697 7.092 1.00 95.00 200 PRO A N 1
ATOM 1471 C CA . PRO A 1 200 ? 2.347 -18.640 6.503 1.00 95.00 200 PRO A CA 1
ATOM 1472 C C . PRO A 1 200 ? 1.272 -17.996 5.612 1.00 95.00 200 PRO A C 1
ATOM 1474 O O . PRO A 1 200 ? 0.523 -18.732 4.970 1.00 95.00 200 PRO A O 1
ATOM 1477 N N . ASN A 1 201 ? 1.167 -16.663 5.594 1.00 94.25 201 ASN A N 1
ATOM 1478 C CA . ASN A 1 201 ? 0.116 -15.917 4.902 1.00 94.25 201 ASN A CA 1
ATOM 1479 C C . ASN A 1 201 ? 0.715 -14.883 3.928 1.00 94.25 201 ASN A C 1
ATOM 1481 O O . ASN A 1 201 ? 0.487 -13.682 4.105 1.00 94.25 201 ASN A O 1
ATOM 1485 N N . PRO A 1 202 ? 1.482 -15.314 2.906 1.00 91.94 202 PRO A N 1
ATOM 1486 C CA . PRO A 1 202 ? 2.074 -14.391 1.951 1.00 91.94 202 PRO A CA 1
ATOM 1487 C C . PRO A 1 202 ? 0.986 -13.649 1.171 1.00 91.94 202 PRO A C 1
ATOM 1489 O O . PRO A 1 202 ? -0.062 -14.209 0.838 1.00 91.94 202 PRO A O 1
ATOM 1492 N N . LEU A 1 203 ? 1.261 -12.392 0.825 1.00 89.62 203 LEU A N 1
ATOM 1493 C CA . LEU A 1 203 ? 0.390 -11.636 -0.066 1.00 89.62 203 LEU A CA 1
ATOM 1494 C C . LEU A 1 203 ? 0.396 -12.243 -1.481 1.00 89.62 203 LEU A C 1
ATOM 1496 O O . LEU A 1 203 ? 1.434 -12.712 -1.957 1.00 89.62 203 LEU A O 1
ATOM 1500 N N . PRO A 1 204 ? -0.737 -12.203 -2.201 1.00 84.94 204 PRO A N 1
ATOM 1501 C CA . PRO A 1 204 ? -0.789 -12.646 -3.588 1.00 84.94 204 PRO A CA 1
ATOM 1502 C C . PRO A 1 204 ? 0.058 -11.740 -4.493 1.00 84.94 204 PRO A C 1
ATOM 1504 O O . PRO A 1 204 ? 0.228 -10.550 -4.240 1.00 84.94 204 PRO A O 1
ATOM 1507 N N . ALA A 1 205 ? 0.505 -12.273 -5.633 1.00 78.81 205 ALA A N 1
ATOM 1508 C CA . ALA A 1 205 ? 1.372 -11.566 -6.586 1.00 78.81 205 ALA A CA 1
ATOM 1509 C C . ALA A 1 205 ? 0.775 -10.277 -7.184 1.00 78.81 205 ALA A C 1
ATOM 1511 O O . ALA A 1 205 ? 1.471 -9.560 -7.886 1.00 78.81 205 ALA A O 1
ATOM 1512 N N . CYS A 1 206 ? -0.508 -9.988 -6.954 1.00 81.94 206 CYS A N 1
ATOM 1513 C CA . CYS A 1 206 ? -1.128 -8.716 -7.319 1.00 81.94 206 CYS A CA 1
ATOM 1514 C C . CYS A 1 206 ? -0.756 -7.568 -6.382 1.00 81.94 206 CYS A C 1
ATOM 1516 O O . CYS A 1 206 ? -0.770 -6.414 -6.814 1.00 81.94 206 CYS A O 1
ATOM 1518 N N . SER A 1 207 ? -0.416 -7.883 -5.130 1.00 89.19 207 SER A N 1
ATOM 1519 C CA . SER A 1 207 ? -0.028 -6.928 -4.091 1.00 89.19 207 SER A CA 1
ATOM 1520 C C . SER A 1 207 ? 1.255 -6.197 -4.410 1.00 89.19 207 SER A C 1
ATOM 1522 O O . SER A 1 207 ? 1.412 -5.044 -4.038 1.00 89.19 207 SER A O 1
ATOM 1524 N N . THR A 1 208 ? 2.162 -6.830 -5.132 1.00 84.62 208 THR A N 1
ATOM 1525 C CA . THR A 1 208 ? 3.311 -6.167 -5.725 1.00 84.62 208 THR A CA 1
ATOM 1526 C C . THR A 1 208 ? 3.033 -6.077 -7.217 1.00 84.62 208 THR A C 1
ATOM 1528 O O . THR A 1 208 ? 2.515 -7.011 -7.817 1.00 84.62 208 THR A O 1
ATOM 1531 N N . CYS A 1 209 ? 3.374 -4.973 -7.882 1.00 65.56 209 CYS A N 1
ATOM 1532 C CA . CYS A 1 209 ? 3.501 -5.030 -9.343 1.00 65.56 209 CYS A CA 1
ATOM 1533 C C . CYS A 1 209 ? 4.823 -5.743 -9.654 1.00 65.56 209 CYS A C 1
ATOM 1535 O O . CYS A 1 209 ? 5.746 -5.137 -10.205 1.00 65.56 209 CYS A O 1
ATOM 1537 N N . ALA A 1 210 ? 4.958 -6.986 -9.172 1.00 53.75 210 ALA A N 1
ATOM 1538 C CA . ALA A 1 210 ? 6.109 -7.817 -9.429 1.00 53.75 210 ALA A CA 1
ATOM 1539 C C . ALA A 1 210 ? 6.225 -7.903 -10.943 1.00 53.75 210 ALA A C 1
ATOM 1541 O O . ALA A 1 210 ? 5.314 -8.371 -11.635 1.00 53.75 210 ALA A O 1
ATOM 1542 N N . GLN A 1 211 ? 7.346 -7.409 -11.463 1.00 47.97 211 GLN A N 1
ATOM 1543 C CA . GLN A 1 211 ? 7.730 -7.736 -12.818 1.00 47.97 211 GLN A CA 1
ATOM 1544 C C . GLN A 1 211 ? 7.661 -9.257 -12.917 1.00 47.97 211 GLN A C 1
ATOM 1546 O O . GLN A 1 211 ? 8.262 -9.950 -12.094 1.00 47.97 211 GLN A O 1
ATOM 1551 N N . ALA A 1 212 ? 6.848 -9.762 -13.850 1.00 53.84 212 ALA A N 1
ATOM 1552 C CA . ALA A 1 212 ? 6.660 -11.195 -13.992 1.00 53.84 212 ALA A CA 1
ATOM 1553 C C . ALA A 1 212 ? 8.047 -11.859 -14.033 1.00 53.84 212 ALA A C 1
ATOM 1555 O O . ALA A 1 212 ? 8.940 -11.312 -14.698 1.00 53.84 212 ALA A O 1
ATOM 1556 N N . PRO A 1 213 ? 8.264 -12.968 -13.294 1.00 58.47 213 PRO A N 1
ATOM 1557 C CA . PRO A 1 213 ? 9.577 -13.583 -13.218 1.00 58.47 213 PRO A CA 1
ATOM 1558 C C . PRO A 1 213 ? 10.140 -13.759 -14.624 1.00 58.47 213 PRO A C 1
ATOM 1560 O O . PRO A 1 213 ? 9.415 -14.145 -15.549 1.00 58.47 213 PRO A O 1
ATOM 1563 N N . ILE A 1 214 ? 11.411 -13.407 -14.806 1.00 72.00 214 ILE A N 1
ATOM 1564 C CA . ILE A 1 214 ? 12.041 -13.531 -16.116 1.00 72.00 214 ILE A CA 1
ATOM 1565 C C . ILE A 1 214 ? 11.959 -14.996 -16.569 1.00 72.00 214 ILE A C 1
ATOM 1567 O O . ILE A 1 214 ? 12.279 -15.888 -15.779 1.00 72.00 214 ILE A O 1
ATOM 1571 N N . PRO A 1 215 ? 11.520 -15.270 -17.810 1.00 85.94 215 PRO A N 1
ATOM 1572 C CA . PRO A 1 215 ? 11.605 -16.608 -18.374 1.00 85.94 215 PRO A CA 1
ATOM 1573 C C . PRO A 1 215 ? 13.032 -17.155 -18.252 1.00 85.94 215 PRO A C 1
ATOM 1575 O O . PRO A 1 215 ? 13.992 -16.480 -18.628 1.00 85.94 215 PRO A O 1
ATOM 1578 N N . GLN A 1 216 ? 13.169 -18.361 -17.704 1.00 88.94 216 GLN A N 1
ATOM 1579 C CA . GLN A 1 216 ? 14.450 -19.058 -17.565 1.00 88.94 216 GLN A CA 1
ATOM 1580 C C . GLN A 1 216 ? 14.578 -20.162 -18.616 1.00 88.94 216 GLN A C 1
ATOM 1582 O O . GLN A 1 216 ? 13.603 -20.517 -19.278 1.00 88.94 216 GLN A O 1
ATOM 1587 N N . ASP A 1 217 ? 15.794 -20.687 -18.769 1.00 93.38 217 ASP A N 1
ATOM 1588 C CA . ASP A 1 217 ? 16.092 -21.838 -19.630 1.00 93.38 217 ASP A CA 1
ATOM 1589 C C . ASP A 1 217 ? 15.681 -21.653 -21.099 1.00 93.38 217 ASP A C 1
ATOM 1591 O O . ASP A 1 217 ? 15.286 -22.602 -21.769 1.00 93.38 217 ASP A O 1
ATOM 1595 N N . LEU A 1 218 ? 15.779 -20.421 -21.614 1.00 94.31 218 LEU A N 1
ATOM 1596 C CA . LEU A 1 218 ? 15.498 -20.138 -23.018 1.00 94.31 218 LEU A CA 1
ATOM 1597 C C . LEU A 1 218 ? 16.470 -20.904 -23.922 1.00 94.31 218 LEU A C 1
ATOM 1599 O O . LEU A 1 218 ? 17.673 -20.626 -23.947 1.00 94.31 218 LEU A O 1
ATOM 1603 N N . VAL A 1 219 ? 15.923 -21.814 -24.720 1.00 96.00 219 VAL A N 1
ATOM 1604 C CA . VAL A 1 219 ? 16.646 -22.564 -25.745 1.00 96.00 219 VAL A CA 1
ATOM 1605 C C . VAL A 1 219 ? 16.110 -22.231 -27.132 1.00 96.00 219 VAL A C 1
ATOM 1607 O O . VAL A 1 219 ? 14.919 -21.994 -27.326 1.00 96.00 219 VAL A O 1
ATOM 1610 N N . ALA A 1 220 ? 17.010 -22.222 -28.115 1.00 95.50 220 ALA A N 1
ATOM 1611 C CA . ALA A 1 220 ? 16.689 -22.007 -29.519 1.00 95.50 220 ALA A CA 1
ATOM 1612 C C . ALA A 1 220 ? 17.136 -23.215 -30.349 1.00 95.50 220 ALA A C 1
ATOM 1614 O O . ALA A 1 220 ? 18.245 -23.724 -30.183 1.00 95.50 220 ALA A O 1
ATOM 1615 N N . SER A 1 221 ? 16.281 -23.664 -31.264 1.00 95.44 221 SER A N 1
ATOM 1616 C CA . SER A 1 221 ? 16.556 -24.768 -32.188 1.00 95.44 221 SER A CA 1
ATOM 1617 C C . SER A 1 221 ? 16.043 -24.449 -33.592 1.00 95.44 221 SER A C 1
ATOM 1619 O O . SER A 1 221 ? 15.216 -23.560 -33.774 1.00 95.44 221 SER A O 1
ATOM 1621 N N . THR A 1 222 ? 16.536 -25.157 -34.606 1.00 94.25 222 THR A N 1
ATOM 1622 C CA . THR A 1 222 ? 16.178 -24.939 -36.016 1.00 94.25 222 THR A CA 1
ATOM 1623 C C . THR A 1 222 ? 15.325 -26.100 -36.544 1.00 94.25 222 THR A C 1
ATOM 1625 O O . THR A 1 222 ? 15.861 -27.083 -37.056 1.00 94.25 222 THR A O 1
ATOM 1628 N N . PRO A 1 223 ? 13.981 -26.034 -36.449 1.00 90.94 223 PRO A N 1
ATOM 1629 C CA . PRO A 1 223 ? 13.096 -27.127 -36.876 1.00 90.94 223 PRO A CA 1
ATOM 1630 C C . PRO A 1 223 ? 12.968 -27.258 -38.408 1.00 90.94 223 PRO A C 1
ATOM 1632 O O . PRO A 1 223 ? 12.232 -28.107 -38.912 1.00 90.94 223 PRO A O 1
ATOM 1635 N N . GLY A 1 224 ? 13.614 -26.384 -39.178 1.00 89.81 224 GLY A N 1
ATOM 1636 C CA . GLY A 1 224 ? 13.717 -26.443 -40.635 1.00 89.81 224 GLY A CA 1
ATOM 1637 C C . GLY A 1 224 ? 14.231 -25.126 -41.208 1.00 89.81 224 GLY A C 1
ATOM 1638 O O . GLY A 1 224 ? 14.560 -24.210 -40.456 1.00 89.81 224 GLY A O 1
ATOM 1639 N N . ASP A 1 225 ? 14.274 -25.036 -42.535 1.00 91.19 225 ASP A N 1
ATOM 1640 C CA . ASP A 1 225 ? 14.791 -23.856 -43.230 1.00 91.19 225 ASP A CA 1
ATOM 1641 C C . ASP A 1 225 ? 14.026 -22.589 -42.840 1.00 91.19 225 ASP A C 1
ATOM 1643 O O . ASP A 1 225 ? 12.797 -22.604 -42.746 1.00 91.19 225 ASP A O 1
ATOM 1647 N N . ASN A 1 226 ? 14.772 -21.498 -42.637 1.00 93.12 226 ASN A N 1
ATOM 1648 C CA . ASN A 1 226 ? 14.239 -20.171 -42.317 1.00 93.12 226 ASN A CA 1
ATOM 1649 C C . ASN A 1 226 ? 13.287 -20.160 -41.106 1.00 93.12 226 ASN A C 1
ATOM 1651 O O . ASN A 1 226 ? 12.317 -19.406 -41.079 1.00 93.12 226 ASN A O 1
ATOM 1655 N N . ARG A 1 227 ? 13.547 -21.009 -40.100 1.00 95.69 227 ARG A N 1
ATOM 1656 C CA . ARG A 1 227 ? 12.752 -21.071 -38.868 1.00 95.69 227 ARG A CA 1
ATOM 1657 C C . ARG A 1 227 ? 13.618 -21.279 -37.636 1.00 95.69 227 ARG A C 1
ATOM 1659 O O . ARG A 1 227 ? 14.517 -22.121 -37.641 1.00 95.69 227 ARG A O 1
ATOM 1666 N N . ILE A 1 228 ? 13.277 -20.577 -36.560 1.00 96.94 228 ILE A N 1
ATOM 1667 C CA . ILE A 1 228 ? 13.824 -20.808 -35.220 1.00 96.94 228 ILE A CA 1
ATOM 1668 C C . ILE A 1 228 ? 12.668 -21.116 -34.268 1.00 96.94 228 ILE A C 1
ATOM 1670 O O . ILE A 1 228 ? 11.702 -20.364 -34.184 1.00 96.94 228 ILE A O 1
ATOM 1674 N N . PHE A 1 229 ? 12.764 -22.239 -33.563 1.00 97.50 229 PHE A N 1
ATOM 1675 C CA . PHE A 1 229 ? 11.867 -22.606 -32.474 1.00 97.50 229 PHE A CA 1
ATOM 1676 C C . PHE A 1 229 ? 12.512 -22.246 -31.141 1.00 97.50 229 PHE A C 1
ATOM 1678 O O . PHE A 1 229 ? 13.640 -22.662 -30.864 1.00 97.50 229 PHE A O 1
ATOM 1685 N N . LEU A 1 230 ? 11.780 -21.483 -30.341 1.00 98.12 230 LEU A N 1
ATOM 1686 C CA . LEU A 1 230 ? 12.127 -21.075 -28.991 1.00 98.12 230 LEU A CA 1
ATOM 1687 C C . LEU A 1 230 ? 11.261 -21.841 -27.992 1.00 98.12 230 LEU A C 1
ATOM 1689 O O . LEU A 1 230 ? 10.048 -21.952 -28.188 1.00 98.12 230 LEU A O 1
ATOM 1693 N N . ASP A 1 231 ? 11.886 -22.306 -26.921 1.00 97.81 231 ASP A N 1
ATOM 1694 C CA . ASP A 1 231 ? 11.251 -22.970 -25.781 1.00 97.81 231 ASP A CA 1
ATOM 1695 C C . ASP A 1 231 ? 11.898 -22.447 -24.495 1.00 97.81 231 ASP A C 1
ATOM 1697 O O . ASP A 1 231 ? 13.094 -22.146 -24.483 1.00 97.81 231 ASP A O 1
ATOM 1701 N N . TRP A 1 232 ? 11.108 -22.255 -23.444 1.00 96.69 232 TRP A N 1
ATOM 1702 C CA . TRP A 1 232 ? 11.583 -21.755 -22.153 1.00 96.69 232 TRP A CA 1
ATOM 1703 C C . TRP A 1 232 ? 10.739 -22.309 -21.004 1.00 96.69 232 TRP A C 1
ATOM 1705 O O . TRP A 1 232 ? 9.657 -22.859 -21.202 1.00 96.69 232 TRP A O 1
ATOM 1715 N N . SER A 1 233 ? 11.212 -22.144 -19.772 1.00 94.88 233 SER A N 1
ATOM 1716 C CA . SER A 1 233 ? 10.470 -22.573 -18.585 1.00 94.88 233 SER A CA 1
ATOM 1717 C C . SER A 1 233 ? 9.211 -21.706 -18.373 1.00 94.88 233 SER A C 1
ATOM 1719 O O . SER A 1 233 ? 9.313 -20.473 -18.390 1.00 94.88 233 SER A O 1
ATOM 1721 N N . PRO A 1 234 ? 8.014 -22.296 -18.151 1.00 89.88 234 PRO A N 1
ATOM 1722 C CA . PRO A 1 234 ? 6.799 -21.536 -17.868 1.00 89.88 234 PRO A CA 1
ATOM 1723 C C . PRO A 1 234 ? 6.968 -20.617 -16.654 1.00 89.88 234 PRO A C 1
ATOM 1725 O O . PRO A 1 234 ? 7.432 -21.042 -15.598 1.00 89.88 234 PRO A O 1
ATOM 1728 N N . VAL A 1 235 ? 6.527 -19.367 -16.785 1.00 87.69 235 VAL A N 1
ATOM 1729 C CA . VAL A 1 235 ? 6.538 -18.389 -15.695 1.00 87.69 235 VAL A CA 1
ATOM 1730 C C . VAL A 1 235 ? 5.198 -18.427 -14.963 1.00 87.69 235 VAL A C 1
ATOM 1732 O O . VAL A 1 235 ? 4.146 -18.191 -15.561 1.00 87.69 235 VAL A O 1
ATOM 1735 N N . ALA A 1 236 ? 5.223 -18.701 -13.657 1.00 77.62 236 ALA A N 1
ATOM 1736 C CA . ALA A 1 236 ? 4.027 -18.652 -12.820 1.00 77.62 236 ALA A CA 1
ATOM 1737 C C . ALA A 1 236 ? 3.392 -17.249 -12.860 1.00 77.62 236 ALA A C 1
ATOM 1739 O O . ALA A 1 236 ? 4.077 -16.242 -12.701 1.00 77.62 236 ALA A O 1
ATOM 1740 N N . GLY A 1 237 ? 2.080 -17.184 -13.104 1.00 72.75 237 GLY A N 1
ATOM 1741 C CA . GLY A 1 237 ? 1.339 -15.921 -13.213 1.00 72.75 237 GLY A CA 1
ATOM 1742 C C . GLY A 1 237 ? 1.474 -15.189 -14.556 1.00 72.75 237 GLY A C 1
ATOM 1743 O O . GLY A 1 237 ? 0.812 -14.169 -14.749 1.00 72.75 237 GLY A O 1
ATOM 1744 N N . ALA A 1 238 ? 2.272 -15.691 -15.508 1.00 82.06 238 ALA A N 1
ATOM 1745 C CA . ALA A 1 238 ? 2.327 -15.116 -16.849 1.00 82.06 238 ALA A CA 1
ATOM 1746 C C . ALA A 1 238 ? 1.071 -15.476 -17.662 1.00 82.06 238 ALA A C 1
ATOM 1748 O O . ALA A 1 238 ? 0.709 -16.644 -17.791 1.00 82.06 238 ALA A O 1
ATOM 1749 N N . VAL A 1 239 ? 0.429 -14.465 -18.251 1.00 84.81 239 VAL A N 1
ATOM 1750 C CA . VAL A 1 239 ? -0.696 -14.615 -19.192 1.00 84.81 239 VAL A CA 1
ATOM 1751 C C . VAL A 1 239 ? -0.252 -14.618 -20.649 1.00 84.81 239 VAL A C 1
ATOM 1753 O O . VAL A 1 239 ? -0.971 -15.112 -21.511 1.00 84.81 239 VAL A O 1
ATOM 1756 N N . SER A 1 240 ? 0.913 -14.038 -20.941 1.00 89.62 240 SER A N 1
ATOM 1757 C CA . SER A 1 240 ? 1.538 -14.071 -22.265 1.00 89.62 240 SER A CA 1
ATOM 1758 C C . SER A 1 240 ? 3.029 -13.749 -22.165 1.00 89.62 240 SER A C 1
ATOM 1760 O O . SER A 1 240 ? 3.533 -13.403 -21.098 1.00 89.62 240 SER A O 1
ATOM 1762 N N . TYR A 1 241 ? 3.738 -13.860 -23.280 1.00 92.88 241 TYR A N 1
ATOM 1763 C CA . TYR A 1 241 ? 5.155 -13.558 -23.422 1.00 92.88 241 TYR A CA 1
ATOM 1764 C C . TYR A 1 241 ? 5.365 -12.634 -24.621 1.00 92.88 241 TYR A C 1
ATOM 1766 O O . TYR A 1 241 ? 4.653 -12.752 -25.621 1.00 92.88 241 TYR A O 1
ATOM 1774 N N . ARG A 1 242 ? 6.352 -11.738 -24.551 1.00 94.50 242 ARG A N 1
ATOM 1775 C CA . ARG A 1 242 ? 6.866 -10.973 -25.697 1.00 94.50 242 ARG A CA 1
ATOM 1776 C C . ARG A 1 242 ? 8.221 -11.517 -26.101 1.00 94.50 242 ARG A C 1
ATOM 1778 O O . ARG A 1 242 ? 9.074 -11.747 -25.249 1.00 94.50 242 ARG A O 1
ATOM 1785 N N . ILE A 1 243 ? 8.409 -11.671 -27.402 1.00 96.81 243 ILE A N 1
ATOM 1786 C CA . ILE A 1 243 ? 9.636 -12.171 -27.997 1.00 96.81 243 ILE A CA 1
ATOM 1787 C C . ILE A 1 243 ? 10.295 -11.020 -28.749 1.00 96.81 243 ILE A C 1
ATOM 1789 O O . ILE A 1 243 ? 9.660 -10.330 -29.554 1.00 96.81 243 ILE A O 1
ATOM 1793 N N . TYR A 1 244 ? 11.579 -10.833 -28.478 1.00 95.31 244 TYR A N 1
ATOM 1794 C CA . TYR A 1 244 ? 12.442 -9.862 -29.128 1.00 95.31 244 TYR A CA 1
ATOM 1795 C C . TYR A 1 244 ? 13.602 -10.579 -29.805 1.00 95.31 244 TYR A C 1
ATOM 1797 O O . TYR A 1 244 ? 14.081 -11.597 -29.302 1.00 95.31 244 TYR A O 1
ATOM 1805 N N . ARG A 1 245 ? 14.058 -10.032 -30.929 1.00 96.81 245 ARG A N 1
ATOM 1806 C CA . ARG A 1 245 ? 15.148 -10.572 -31.736 1.00 96.81 245 ARG A CA 1
ATOM 1807 C C . ARG A 1 245 ? 16.121 -9.475 -32.139 1.00 96.81 245 ARG A C 1
ATOM 1809 O O . ARG A 1 245 ? 15.704 -8.386 -32.511 1.00 96.81 245 ARG A O 1
ATOM 1816 N N . SER A 1 246 ? 17.407 -9.797 -32.173 1.00 94.88 246 SER A N 1
ATOM 1817 C CA . SER A 1 246 ? 18.457 -8.962 -32.758 1.00 94.88 246 SER A CA 1
ATOM 1818 C C . SER A 1 246 ? 19.404 -9.819 -33.589 1.00 94.88 246 SER A C 1
ATOM 1820 O O . SER A 1 246 ? 19.735 -10.935 -33.196 1.00 94.88 246 SER A O 1
ATOM 1822 N N . SER A 1 247 ? 19.884 -9.307 -34.722 1.00 94.44 247 SER A N 1
ATOM 1823 C CA . SER A 1 247 ? 21.011 -9.909 -35.455 1.00 94.44 247 SER A CA 1
ATOM 1824 C C . SER A 1 247 ? 22.372 -9.372 -34.990 1.00 94.44 247 SER A C 1
ATOM 1826 O O . SER A 1 247 ? 23.393 -9.686 -35.596 1.00 94.44 247 SER A O 1
ATOM 1828 N N . GLN A 1 248 ? 22.390 -8.503 -33.971 1.00 90.94 248 GLN A N 1
ATOM 1829 C CA . GLN A 1 248 ? 23.598 -7.856 -33.451 1.00 90.94 248 GLN A CA 1
ATOM 1830 C C . GLN A 1 248 ? 24.039 -8.473 -32.120 1.00 90.94 248 GLN A C 1
ATOM 1832 O O . GLN A 1 248 ? 25.139 -9.010 -32.027 1.00 90.94 248 GLN A O 1
ATOM 1837 N N . SER A 1 249 ? 23.209 -8.371 -31.075 1.00 85.44 249 SER A N 1
ATOM 1838 C CA . SER A 1 249 ? 23.504 -8.903 -29.737 1.00 85.44 249 SER A CA 1
ATOM 1839 C C . SER A 1 249 ? 22.249 -8.982 -28.859 1.00 85.44 249 SER A C 1
ATOM 1841 O O . SER A 1 249 ? 21.207 -8.425 -29.193 1.00 85.44 249 SER A O 1
ATOM 1843 N N . CYS A 1 250 ? 22.363 -9.605 -27.679 1.00 79.25 250 CYS A N 1
ATOM 1844 C CA . CYS A 1 250 ? 21.292 -9.615 -26.674 1.00 79.25 250 CYS A CA 1
ATOM 1845 C C . CYS A 1 250 ? 21.033 -8.252 -25.997 1.00 79.25 250 CYS A C 1
ATOM 1847 O O . CYS A 1 250 ? 20.073 -8.120 -25.245 1.00 79.25 250 CYS A O 1
ATOM 1849 N N . THR A 1 251 ? 21.889 -7.253 -26.223 1.00 72.62 251 THR A N 1
ATOM 1850 C CA . THR A 1 251 ? 21.886 -5.969 -25.498 1.00 72.62 251 THR A CA 1
ATOM 1851 C C . THR A 1 251 ? 21.687 -4.753 -26.401 1.00 72.62 251 THR A C 1
ATOM 1853 O O . THR A 1 251 ? 21.573 -3.637 -25.903 1.00 72.62 251 THR A O 1
ATOM 1856 N N . SER A 1 252 ? 21.649 -4.942 -27.722 1.00 74.94 252 SER A N 1
ATOM 1857 C CA . SER A 1 252 ? 21.493 -3.866 -28.701 1.00 74.94 252 SER A CA 1
ATOM 1858 C C . SER A 1 252 ? 20.733 -4.349 -29.933 1.00 74.94 252 SER A C 1
ATOM 1860 O O . SER A 1 252 ? 20.844 -5.509 -30.338 1.00 74.94 252 SER A O 1
ATOM 1862 N N . GLY A 1 253 ? 19.966 -3.448 -30.549 1.00 83.00 253 GLY A N 1
ATOM 1863 C CA . GLY A 1 253 ? 19.233 -3.730 -31.786 1.00 83.00 253 GLY A CA 1
ATOM 1864 C C . GLY A 1 253 ? 18.111 -4.759 -31.629 1.00 83.00 253 GLY A C 1
ATOM 1865 O O . GLY A 1 253 ? 17.812 -5.469 -32.580 1.00 83.00 253 GLY A O 1
ATOM 1866 N N . MET A 1 254 ? 17.537 -4.882 -30.429 1.00 91.38 254 MET A N 1
ATOM 1867 C CA . MET A 1 254 ? 16.402 -5.768 -30.171 1.00 91.38 254 MET A CA 1
ATOM 1868 C C . MET A 1 254 ? 15.120 -5.205 -30.778 1.00 91.38 254 MET A C 1
ATOM 1870 O O . MET A 1 254 ? 14.663 -4.125 -30.407 1.00 91.38 254 MET A O 1
ATOM 1874 N N . GLU A 1 255 ? 14.519 -5.977 -31.672 1.00 92.81 255 GLU A N 1
ATOM 1875 C CA . GLU A 1 255 ? 13.242 -5.692 -32.309 1.00 92.81 255 GLU A CA 1
ATOM 1876 C C . GLU A 1 255 ? 12.177 -6.648 -31.784 1.00 92.81 255 GLU A C 1
ATOM 1878 O O . GLU A 1 255 ? 12.433 -7.829 -31.558 1.00 92.81 255 GLU A O 1
ATOM 1883 N N . PHE A 1 256 ? 10.965 -6.144 -31.584 1.00 95.25 256 PHE A N 1
ATOM 1884 C CA . PHE A 1 256 ? 9.830 -6.977 -31.208 1.00 95.25 256 PHE A CA 1
ATOM 1885 C C . PHE A 1 256 ? 9.397 -7.840 -32.399 1.00 95.25 256 PHE A C 1
ATOM 1887 O O . PHE A 1 256 ? 9.089 -7.300 -33.461 1.00 95.25 256 PHE A O 1
ATOM 1894 N N . VAL A 1 257 ? 9.348 -9.163 -32.216 1.00 96.69 257 VAL A N 1
ATOM 1895 C CA . VAL A 1 257 ? 8.992 -10.109 -33.290 1.00 96.69 257 VAL A CA 1
ATOM 1896 C C . VAL A 1 257 ? 7.666 -10.822 -33.069 1.00 96.69 257 VAL A C 1
ATOM 1898 O O . VAL A 1 257 ? 7.095 -11.312 -34.037 1.00 96.69 257 VAL A O 1
ATOM 1901 N N . GLY A 1 258 ? 7.136 -10.849 -31.843 1.00 95.25 258 GLY A N 1
ATOM 1902 C CA . GLY A 1 258 ? 5.810 -11.411 -31.604 1.00 95.25 258 GLY A CA 1
ATOM 1903 C C . GLY A 1 258 ? 5.464 -11.658 -30.142 1.00 95.25 258 GLY A C 1
ATOM 1904 O O . GLY A 1 258 ? 6.227 -11.352 -29.224 1.00 95.25 258 GLY A O 1
ATOM 1905 N N . THR A 1 259 ? 4.278 -12.227 -29.937 1.00 96.12 259 THR A N 1
ATOM 1906 C CA . THR A 1 259 ? 3.787 -12.672 -28.629 1.00 96.12 259 THR A CA 1
ATOM 1907 C C . THR A 1 259 ? 3.453 -14.155 -28.636 1.00 96.12 259 THR A C 1
ATOM 1909 O O . THR A 1 259 ? 3.046 -14.685 -29.668 1.00 96.12 259 THR A O 1
ATOM 1912 N N . SER A 1 260 ? 3.525 -14.797 -27.471 1.00 96.12 260 SER A N 1
ATOM 1913 C CA . SER A 1 260 ? 3.031 -16.162 -27.272 1.00 96.12 260 SER A CA 1
ATOM 1914 C C . SER A 1 260 ? 2.220 -16.289 -25.987 1.00 96.12 260 SER A C 1
ATOM 1916 O O . SER A 1 260 ? 2.534 -15.642 -24.994 1.00 96.12 260 SER A O 1
ATOM 1918 N N . ASN A 1 261 ? 1.188 -17.133 -25.997 1.00 94.31 261 ASN A N 1
ATOM 1919 C CA . ASN A 1 261 ? 0.416 -17.486 -24.796 1.00 94.31 261 ASN A CA 1
ATOM 1920 C C . ASN A 1 261 ? 0.911 -18.795 -24.157 1.00 94.31 261 ASN A C 1
ATOM 1922 O O . ASN A 1 261 ? 0.448 -19.185 -23.089 1.00 94.31 261 ASN A O 1
ATOM 1926 N N . THR A 1 262 ? 1.838 -19.487 -24.816 1.00 95.25 262 THR A N 1
ATOM 1927 C CA . THR A 1 262 ? 2.515 -20.694 -24.334 1.00 95.25 262 THR A CA 1
ATOM 1928 C C . THR A 1 262 ? 4.000 -20.386 -24.145 1.00 95.25 262 THR A C 1
ATOM 1930 O O . THR A 1 262 ? 4.486 -19.387 -24.681 1.00 95.25 262 THR A O 1
ATOM 1933 N N . PRO A 1 263 ? 4.761 -21.211 -23.407 1.00 95.94 263 PRO A N 1
ATOM 1934 C CA . PRO A 1 263 ? 6.192 -20.984 -23.194 1.00 95.94 263 PRO A CA 1
ATOM 1935 C C . PRO A 1 263 ? 7.051 -21.376 -24.416 1.00 95.94 263 PRO A C 1
ATOM 1937 O O . PRO A 1 263 ? 8.166 -21.867 -24.292 1.00 95.94 263 PRO A O 1
ATOM 1940 N N . THR A 1 264 ? 6.493 -21.203 -25.613 1.00 97.44 264 THR A N 1
ATOM 1941 C CA . THR A 1 264 ? 7.078 -21.600 -26.892 1.00 97.44 264 THR A CA 1
ATOM 1942 C C . THR A 1 264 ? 6.784 -20.551 -27.953 1.00 97.44 264 THR A C 1
ATOM 1944 O O . THR A 1 264 ? 5.743 -19.891 -27.910 1.00 97.44 264 THR A O 1
ATOM 1947 N N . TYR A 1 265 ? 7.672 -20.401 -28.935 1.00 98.00 265 TYR A N 1
ATOM 1948 C CA . TYR A 1 265 ? 7.465 -19.506 -30.076 1.00 98.00 265 TYR A CA 1
ATOM 1949 C C . TYR A 1 265 ? 8.195 -20.009 -31.324 1.00 98.00 265 TYR A C 1
ATOM 1951 O O . TYR A 1 265 ? 9.323 -20.486 -31.233 1.00 98.00 265 TYR A O 1
ATOM 1959 N N . ILE A 1 266 ? 7.570 -19.891 -32.498 1.00 97.69 266 ILE A N 1
ATOM 1960 C CA . ILE A 1 266 ? 8.231 -20.123 -33.789 1.00 97.69 266 ILE A CA 1
ATOM 1961 C C . ILE A 1 266 ? 8.436 -18.767 -34.453 1.00 97.69 266 ILE A C 1
ATOM 1963 O O . ILE A 1 266 ? 7.464 -18.075 -34.741 1.00 97.69 266 ILE A O 1
ATOM 1967 N N . ASP A 1 267 ? 9.691 -18.421 -34.722 1.00 97.19 267 ASP A N 1
ATOM 1968 C CA . ASP A 1 267 ? 10.047 -17.307 -35.591 1.00 97.19 267 ASP A CA 1
ATOM 1969 C C . ASP A 1 267 ? 10.291 -17.830 -37.012 1.00 97.19 267 ASP A C 1
ATOM 1971 O O . ASP A 1 267 ? 11.313 -18.465 -37.289 1.00 97.19 267 ASP A O 1
ATOM 1975 N N . ASP A 1 268 ? 9.331 -17.589 -37.901 1.00 96.19 268 ASP A N 1
ATOM 1976 C CA . ASP A 1 268 ? 9.349 -17.942 -39.325 1.00 96.19 268 ASP A CA 1
ATOM 1977 C C . ASP A 1 268 ? 9.742 -16.764 -40.233 1.00 96.19 268 ASP A C 1
ATOM 1979 O O . ASP A 1 268 ? 9.662 -16.853 -41.459 1.00 96.19 268 ASP A O 1
ATOM 1983 N N . THR A 1 269 ? 10.205 -15.663 -39.636 1.00 95.69 269 THR A N 1
ATOM 1984 C CA . THR A 1 269 ? 10.609 -14.442 -40.350 1.00 95.69 269 THR A CA 1
ATOM 1985 C C . THR A 1 269 ? 12.128 -14.319 -40.509 1.00 95.69 269 THR A C 1
ATOM 1987 O O . THR A 1 269 ? 12.634 -13.284 -40.949 1.00 95.69 269 THR A O 1
ATOM 1990 N N . VAL A 1 270 ? 12.873 -15.357 -40.125 1.00 95.62 270 VAL A N 1
ATOM 1991 C CA . VAL A 1 270 ? 14.341 -15.392 -40.162 1.00 95.62 270 VAL A CA 1
ATOM 1992 C C . VAL A 1 270 ? 14.872 -15.819 -41.526 1.00 95.62 270 VAL A C 1
ATOM 1994 O O . VAL A 1 270 ? 14.257 -16.612 -42.234 1.00 95.62 270 VAL A O 1
ATOM 1997 N N . ALA A 1 271 ? 16.062 -15.337 -41.881 1.00 94.69 271 ALA A N 1
ATOM 1998 C CA . ALA A 1 271 ? 16.774 -15.766 -43.079 1.00 94.69 271 ALA A CA 1
ATOM 1999 C C . ALA A 1 271 ? 17.915 -16.734 -42.734 1.00 94.69 271 ALA A C 1
ATOM 2001 O O . ALA A 1 271 ? 18.627 -16.558 -41.742 1.00 94.69 271 ALA A O 1
ATOM 2002 N N . GLY A 1 272 ? 18.117 -17.746 -43.580 1.00 91.12 272 GLY A N 1
ATOM 2003 C CA . GLY A 1 272 ? 19.219 -18.695 -43.452 1.00 91.12 272 GLY A CA 1
ATOM 2004 C C . GLY A 1 272 ? 20.598 -18.027 -43.496 1.00 91.12 272 GLY A C 1
ATOM 2005 O O . GLY A 1 272 ? 20.831 -17.087 -44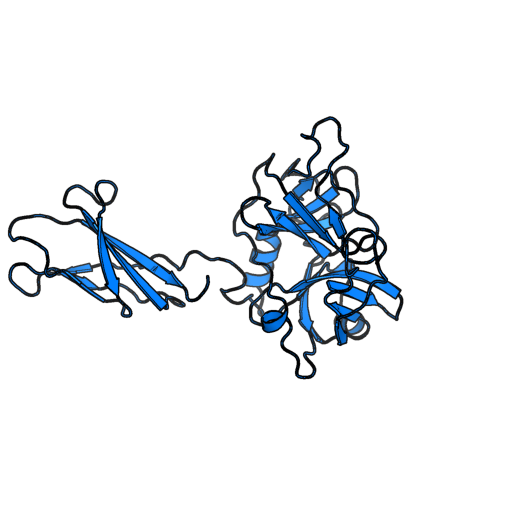.253 1.00 91.12 272 GLY A O 1
ATOM 2006 N N . GLY A 1 273 ? 21.528 -18.545 -42.689 1.00 89.44 273 GLY A N 1
ATOM 2007 C CA . GLY A 1 273 ? 22.914 -18.066 -42.622 1.00 89.44 273 GLY A CA 1
ATOM 2008 C C . GLY A 1 273 ? 23.152 -16.865 -41.699 1.00 89.44 273 GLY A C 1
ATOM 2009 O O . GLY A 1 273 ? 24.288 -16.404 -41.611 1.00 89.44 273 GLY A O 1
ATOM 2010 N N . ILE A 1 274 ? 22.124 -16.377 -40.997 1.00 92.94 274 ILE A N 1
ATOM 2011 C CA . ILE A 1 274 ? 22.230 -15.281 -40.026 1.00 92.94 274 ILE A CA 1
ATOM 2012 C C . ILE A 1 274 ? 22.113 -15.824 -38.598 1.00 92.94 274 ILE A C 1
ATOM 2014 O O . ILE A 1 274 ? 21.228 -16.624 -38.296 1.00 92.94 274 ILE A O 1
ATOM 2018 N N . THR A 1 275 ? 22.996 -15.363 -37.710 1.00 93.31 275 THR A N 1
ATOM 2019 C CA . THR A 1 275 ? 22.879 -15.610 -36.268 1.00 93.31 275 THR A CA 1
ATOM 2020 C C . THR A 1 275 ? 21.920 -14.599 -35.656 1.00 93.31 275 THR A C 1
ATOM 2022 O O . THR A 1 275 ? 22.084 -13.392 -35.836 1.00 93.31 275 THR A O 1
ATOM 2025 N N . TYR A 1 276 ? 20.945 -15.094 -34.899 1.00 94.56 276 TYR A N 1
ATOM 2026 C CA . TYR A 1 276 ? 19.980 -14.275 -34.180 1.00 94.56 276 TYR A CA 1
ATOM 2027 C C . TYR A 1 276 ? 20.103 -14.482 -32.671 1.00 94.56 276 TYR A C 1
ATOM 2029 O O . TYR A 1 276 ? 20.387 -15.578 -32.190 1.00 94.56 276 TYR A O 1
ATOM 2037 N N . HIS A 1 277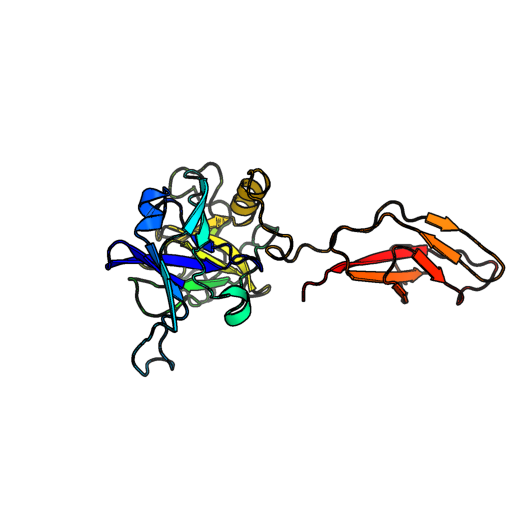 ? 19.855 -13.409 -31.936 1.00 94.25 277 HIS A N 1
ATOM 2038 C CA . HIS A 1 277 ? 19.815 -13.340 -30.485 1.00 94.25 277 HIS A CA 1
ATOM 2039 C C . HIS A 1 277 ? 18.383 -13.065 -30.052 1.00 94.25 277 HIS A C 1
ATOM 2041 O O . HIS A 1 277 ? 17.753 -12.170 -30.613 1.00 94.25 277 HIS A O 1
ATOM 2047 N N . TYR A 1 278 ? 17.888 -13.793 -29.051 1.00 95.06 278 TYR A N 1
ATOM 2048 C CA . TYR A 1 278 ? 16.513 -13.664 -28.578 1.00 95.06 278 TYR A CA 1
ATOM 2049 C C . TYR A 1 278 ? 16.448 -13.271 -27.107 1.00 95.06 278 TYR A C 1
ATOM 2051 O O . TYR A 1 278 ? 17.257 -13.719 -26.295 1.00 95.06 278 TYR A O 1
ATOM 2059 N N . VAL A 1 279 ? 15.456 -12.447 -26.780 1.00 92.94 279 VAL A N 1
ATOM 2060 C CA . VAL A 1 279 ? 15.048 -12.119 -25.410 1.00 92.94 279 VAL A CA 1
ATOM 2061 C C . VAL A 1 279 ? 13.552 -12.372 -25.298 1.00 92.94 279 VAL A C 1
ATOM 2063 O O . VAL A 1 279 ? 12.784 -11.967 -26.171 1.00 92.94 279 VAL A O 1
ATOM 2066 N N . VAL A 1 280 ? 13.137 -13.028 -24.216 1.00 93.00 280 VAL A N 1
ATOM 2067 C CA . VAL A 1 280 ? 11.727 -13.275 -23.909 1.00 93.00 280 VAL A CA 1
ATOM 2068 C C . VAL A 1 280 ? 11.390 -12.591 -22.594 1.00 93.00 280 VAL A C 1
ATOM 2070 O O . VAL A 1 280 ? 12.114 -12.731 -21.611 1.00 93.00 280 VAL A O 1
ATOM 2073 N N . THR A 1 281 ? 10.287 -11.851 -22.569 1.00 87.62 281 THR A N 1
ATOM 2074 C CA . THR A 1 281 ? 9.735 -11.270 -21.342 1.00 87.62 281 THR A CA 1
ATOM 2075 C C . THR A 1 281 ? 8.338 -11.812 -21.104 1.00 87.62 281 THR A C 1
ATOM 2077 O O . THR A 1 281 ? 7.572 -12.024 -22.043 1.00 87.62 281 THR A O 1
ATOM 2080 N N . SER A 1 282 ? 8.003 -12.074 -19.849 1.00 86.12 282 SER A N 1
ATOM 2081 C CA . SER A 1 282 ? 6.671 -12.490 -19.419 1.00 86.12 282 SER A CA 1
ATOM 2082 C C . SER A 1 282 ? 5.779 -11.265 -19.187 1.00 86.12 282 SER A C 1
ATOM 2084 O O . SER A 1 282 ? 6.231 -10.193 -18.785 1.00 86.12 282 SER A O 1
ATOM 2086 N N . ILE A 1 283 ? 4.488 -11.416 -19.463 1.00 80.06 283 ILE A N 1
ATOM 2087 C CA . ILE A 1 283 ? 3.430 -10.452 -19.161 1.00 80.06 283 ILE A CA 1
ATOM 2088 C C . ILE A 1 283 ? 2.522 -11.115 -18.130 1.00 80.06 283 ILE A C 1
ATOM 2090 O O . ILE A 1 283 ? 2.001 -12.198 -18.388 1.00 80.06 283 ILE A O 1
ATOM 2094 N N . SER A 1 284 ? 2.315 -10.459 -16.990 1.00 68.69 284 SER A N 1
ATOM 2095 C CA . SER A 1 284 ? 1.357 -10.875 -15.957 1.00 68.69 284 SER A CA 1
ATOM 2096 C C . SER A 1 284 ? -0.053 -10.341 -16.248 1.00 68.69 284 SER A C 1
ATOM 2098 O O . SER A 1 284 ? -0.219 -9.383 -17.003 1.00 68.69 284 SER A O 1
ATOM 2100 N N . ALA A 1 285 ? -1.077 -10.959 -15.650 1.00 52.59 285 ALA A N 1
ATOM 2101 C CA . ALA A 1 285 ? -2.485 -10.550 -15.752 1.00 52.59 285 ALA A CA 1
ATOM 2102 C C . ALA A 1 285 ? -2.782 -9.154 -15.165 1.00 52.59 285 ALA A C 1
ATOM 2104 O O . ALA A 1 285 ? -3.897 -8.655 -15.302 1.00 52.59 285 ALA A O 1
ATOM 2105 N N . LEU A 1 286 ? -1.816 -8.544 -14.484 1.00 48.62 286 LEU A N 1
ATOM 2106 C CA . LEU A 1 286 ? -2.002 -7.338 -13.689 1.00 48.62 286 LEU A CA 1
ATOM 2107 C C . LEU A 1 286 ? -1.558 -6.113 -14.497 1.00 48.62 286 LEU A C 1
ATOM 2109 O O . LEU A 1 286 ? -0.368 -5.927 -14.756 1.00 48.62 286 LEU A O 1
ATOM 2113 N N . ARG A 1 287 ? -2.541 -5.321 -14.935 1.00 40.97 287 ARG A N 1
ATOM 2114 C CA . ARG A 1 287 ? -2.356 -3.921 -15.335 1.00 40.97 287 ARG A CA 1
ATOM 2115 C C . ARG A 1 287 ? -2.542 -3.020 -14.130 1.00 40.97 287 ARG A C 1
ATOM 2117 O O . ARG A 1 287 ? -3.456 -3.332 -13.337 1.00 40.97 287 ARG A O 1
#

Foldseek 3Di:
DWKDFQNHTAADWFQLAQQRKIKFFCVRPVDQVRLQRIKDFPQQAAPDDVDHDGDGPDIFGGADFQDHDPLQGMTIGRTPQVPHRCCVVPNGAAAEQDADDFFFQKKWFFQASPHHTDIWFAFPDPVHPRTKTFHDLADQDPNNHPGGWGWIGTDGHRRHGQIFIAGPVPRHGQFGFHAVDVGGTGRGRNVVQVVQCPGPHHHPPRSHVPFFPFWAPWDWDDPDAQKIKIATDDTPQFQKKWKWKDLPDPVPRTDTQDMGRHRMDMDNNGHPPTDMDMGMGTDGPHD